Protein AF-A0A9D6DPM4-F1 (afdb_monomer)

Mean predicted aligned error: 7.87 Å

Structure (mmCIF, N/CA/C/O backbone):
data_AF-A0A9D6DPM4-F1
#
_entry.id   AF-A0A9D6DPM4-F1
#
loop_
_atom_site.group_PDB
_atom_site.id
_atom_site.type_symbol
_atom_site.label_atom_id
_atom_site.label_alt_id
_atom_site.label_comp_id
_atom_site.label_asym_id
_atom_site.label_entity_id
_atom_site.label_seq_id
_atom_site.pdbx_PDB_ins_code
_atom_site.Cartn_x
_atom_site.Cartn_y
_atom_site.Cartn_z
_atom_site.occupancy
_atom_site.B_iso_or_equiv
_atom_site.auth_seq_id
_atom_site.auth_comp_id
_atom_site.auth_asym_id
_atom_site.auth_atom_id
_atom_site.pdbx_PDB_model_num
ATOM 1 N N . MET A 1 1 ? -35.691 -13.313 26.565 1.00 41.31 1 MET A N 1
ATOM 2 C CA . MET A 1 1 ? -34.388 -13.627 25.946 1.00 41.31 1 MET A CA 1
ATOM 3 C C . MET A 1 1 ? -33.360 -12.752 26.623 1.00 41.31 1 MET A C 1
ATOM 5 O O . MET A 1 1 ? -33.486 -11.539 26.559 1.00 41.31 1 MET A O 1
ATOM 9 N N . THR A 1 2 ? -32.447 -13.358 27.368 1.00 32.59 2 THR A N 1
ATOM 10 C CA . THR A 1 2 ? -31.425 -12.645 28.137 1.00 32.59 2 THR A CA 1
ATOM 11 C C . THR A 1 2 ? -30.215 -12.473 27.227 1.00 32.59 2 THR A C 1
ATOM 13 O O . THR A 1 2 ? -29.627 -13.471 26.819 1.00 32.59 2 THR A O 1
ATOM 16 N N . VAL A 1 3 ? -29.887 -11.234 26.860 1.00 32.91 3 VAL A N 1
ATOM 17 C CA . VAL A 1 3 ? -28.650 -10.918 26.136 1.00 32.91 3 VAL A CA 1
ATOM 18 C C . VAL A 1 3 ? -27.505 -11.151 27.112 1.00 32.91 3 VAL A C 1
ATOM 20 O O . VAL A 1 3 ? -27.356 -10.434 28.101 1.00 32.91 3 VAL A O 1
ATOM 23 N N . VAL A 1 4 ? -26.757 -12.227 26.893 1.00 32.28 4 VAL A N 1
ATOM 24 C CA . VAL A 1 4 ? -25.538 -12.511 27.643 1.00 32.28 4 VAL A CA 1
ATOM 25 C C . VAL A 1 4 ? -24.470 -11.566 27.097 1.00 32.28 4 VAL A C 1
ATOM 27 O O . VAL A 1 4 ? -23.888 -11.837 26.052 1.00 32.28 4 VAL A O 1
ATOM 30 N N . ASN A 1 5 ? -24.225 -10.454 27.793 1.00 36.19 5 ASN A N 1
ATOM 31 C CA . ASN A 1 5 ? -23.010 -9.661 27.612 1.00 36.19 5 ASN A CA 1
ATOM 32 C C . ASN A 1 5 ? -21.829 -10.510 28.097 1.00 36.19 5 ASN A C 1
ATOM 34 O O . ASN A 1 5 ? -21.456 -10.466 29.268 1.00 36.19 5 ASN A O 1
ATOM 38 N N . GLN A 1 6 ? -21.285 -11.350 27.216 1.00 42.12 6 GLN A N 1
ATOM 39 C CA . GLN A 1 6 ? -19.965 -11.926 27.424 1.00 42.12 6 GLN A CA 1
ATOM 40 C C . GLN A 1 6 ? -18.955 -10.803 27.204 1.00 42.12 6 GLN A C 1
ATOM 42 O O . GLN A 1 6 ? -18.691 -10.414 26.070 1.00 42.12 6 GLN A O 1
ATOM 47 N N . GLU A 1 7 ? -18.406 -10.274 28.299 1.00 40.09 7 GLU A N 1
ATOM 48 C CA . GLU A 1 7 ? -17.135 -9.556 28.263 1.00 40.09 7 GLU A CA 1
ATOM 49 C C . GLU A 1 7 ? -16.109 -10.485 27.601 1.00 40.09 7 GLU A C 1
ATOM 51 O O . GLU A 1 7 ? -15.629 -11.448 28.203 1.00 40.09 7 GLU A O 1
ATOM 56 N N . LEU A 1 8 ? -15.832 -10.242 26.318 1.00 47.62 8 LEU A N 1
ATOM 57 C CA . LEU A 1 8 ? -14.745 -10.882 25.592 1.00 47.62 8 LEU A CA 1
ATOM 58 C C . LEU A 1 8 ? -13.450 -10.492 26.304 1.00 47.62 8 LEU A C 1
ATOM 60 O O . LEU A 1 8 ? -12.942 -9.383 26.148 1.00 47.62 8 LEU A O 1
ATOM 64 N N . ALA A 1 9 ? -12.946 -11.404 27.134 1.00 46.03 9 ALA A N 1
ATOM 65 C CA . ALA A 1 9 ? -11.654 -11.267 27.779 1.00 46.03 9 ALA A CA 1
ATOM 66 C C . ALA A 1 9 ? -10.600 -10.966 26.702 1.00 46.03 9 ALA A C 1
ATOM 68 O O . ALA A 1 9 ? -10.355 -11.790 25.816 1.00 46.03 9 ALA A O 1
ATOM 69 N N . LEU A 1 10 ? -10.005 -9.770 26.778 1.00 51.09 10 LEU A N 1
ATOM 70 C CA . LEU A 1 10 ? -8.942 -9.303 25.890 1.00 51.09 10 LEU A CA 1
ATOM 71 C C . LEU A 1 10 ? -7.798 -10.323 25.897 1.00 51.09 10 LEU A C 1
ATOM 73 O O . LEU A 1 10 ? -6.980 -10.375 26.816 1.00 51.09 10 LEU A O 1
ATOM 77 N N . THR A 1 11 ? -7.749 -11.167 24.872 1.00 49.09 11 THR A N 1
ATOM 78 C CA . THR A 1 11 ? -6.679 -12.143 24.690 1.00 49.09 11 THR A CA 1
ATOM 79 C C . THR A 1 11 ? -5.501 -11.411 24.065 1.00 49.09 11 THR A C 1
ATOM 81 O O . THR A 1 11 ? -5.487 -11.110 22.874 1.00 49.09 11 THR A O 1
ATOM 84 N N . LYS A 1 12 ? -4.528 -11.050 24.904 1.00 48.50 12 LYS A N 1
ATOM 85 C CA . LYS A 1 12 ? -3.343 -10.299 24.493 1.00 48.50 12 LYS A CA 1
ATOM 86 C C . LYS A 1 12 ? -2.290 -11.253 23.924 1.00 48.50 12 LYS A C 1
ATOM 88 O O . LYS A 1 12 ? -1.685 -12.028 24.663 1.00 48.50 12 LYS A O 1
ATOM 93 N N . HIS A 1 13 ? -2.045 -11.179 22.618 1.00 53.09 13 HIS A N 1
ATOM 94 C CA . HIS A 1 13 ? -0.923 -11.856 21.962 1.00 53.09 13 HIS A CA 1
ATOM 95 C C . HIS A 1 13 ? 0.118 -10.806 21.559 1.00 53.09 13 HIS A C 1
ATOM 97 O O . HIS A 1 13 ? 0.025 -10.182 20.505 1.00 53.09 13 HIS A O 1
ATOM 103 N N . GLY A 1 14 ? 1.099 -10.564 22.432 1.00 72.69 14 GLY A N 1
ATOM 104 C CA . GLY A 1 14 ? 2.060 -9.470 22.253 1.00 72.69 14 GLY A CA 1
ATOM 105 C C . GLY A 1 14 ? 1.416 -8.100 22.491 1.00 72.69 14 GLY A C 1
ATOM 106 O O . GLY A 1 14 ? 0.757 -7.900 23.508 1.00 72.69 14 GLY A O 1
ATOM 107 N N . ASN A 1 15 ? 1.605 -7.157 21.565 1.00 82.25 15 ASN A N 1
ATOM 108 C CA . ASN A 1 15 ? 1.010 -5.813 21.636 1.00 82.25 15 ASN A CA 1
ATOM 109 C C . ASN A 1 15 ? -0.321 -5.692 20.872 1.00 82.25 15 ASN A C 1
ATOM 111 O O . ASN A 1 15 ? -0.847 -4.593 20.699 1.00 82.25 15 ASN A O 1
ATOM 115 N N . THR A 1 16 ? -0.854 -6.820 20.404 1.00 89.88 16 THR A N 1
ATOM 116 C CA . THR A 1 16 ? -2.122 -6.881 19.687 1.00 89.88 16 THR A CA 1
ATOM 117 C C . THR A 1 16 ? -3.267 -7.184 20.647 1.00 89.88 16 THR A C 1
ATOM 119 O O . THR A 1 16 ? -3.187 -8.120 21.448 1.00 89.88 16 THR A O 1
ATOM 122 N N . ILE A 1 17 ? -4.336 -6.399 20.534 1.00 93.56 17 ILE A N 1
ATOM 123 C CA . ILE A 1 17 ? -5.613 -6.600 21.221 1.00 93.56 17 ILE A CA 1
ATOM 124 C C . ILE A 1 17 ? -6.721 -6.853 20.204 1.00 93.56 17 ILE A C 1
ATOM 126 O O . ILE A 1 17 ? -6.609 -6.463 19.045 1.00 93.56 17 ILE A O 1
ATOM 130 N N . PHE A 1 18 ? -7.811 -7.468 20.640 1.00 93.75 18 PHE A N 1
ATOM 131 C CA . PHE A 1 18 ? -9.032 -7.572 19.849 1.00 93.75 18 PHE A CA 1
ATOM 132 C C . PHE A 1 18 ? -10.006 -6.487 20.304 1.00 93.75 18 PHE A C 1
ATOM 134 O O . PHE A 1 18 ? -10.317 -6.408 21.489 1.00 93.75 18 PHE A O 1
ATOM 141 N N . ILE A 1 19 ? -10.452 -5.642 19.377 1.00 94.50 19 ILE A N 1
ATOM 142 C CA . ILE A 1 19 ? -11.424 -4.573 19.641 1.00 94.50 19 ILE A CA 1
ATOM 143 C C . ILE A 1 19 ? -12.741 -4.859 18.927 1.00 94.50 19 ILE A C 1
ATOM 145 O O . ILE A 1 19 ? -12.753 -5.555 17.908 1.00 94.50 19 ILE A O 1
ATOM 149 N N . ASP A 1 20 ? -13.834 -4.313 19.457 1.00 94.31 20 ASP A N 1
ATOM 150 C CA . ASP A 1 20 ? -15.135 -4.359 18.791 1.00 94.31 20 ASP A CA 1
ATOM 151 C C . ASP A 1 20 ? -15.071 -3.684 17.409 1.00 94.31 20 ASP A C 1
ATOM 153 O O . ASP A 1 20 ? -14.259 -2.781 17.170 1.00 94.31 20 ASP A O 1
ATOM 157 N N . TYR A 1 21 ? -15.908 -4.140 16.474 1.00 93.75 21 TYR A N 1
ATOM 158 C CA . TYR A 1 21 ? -15.877 -3.626 15.108 1.00 93.75 21 TYR A CA 1
ATOM 159 C C . TYR A 1 21 ? -16.278 -2.146 15.039 1.00 93.75 21 TYR A C 1
ATOM 161 O O . TYR A 1 21 ? -15.708 -1.422 14.225 1.00 93.75 21 TYR A O 1
ATOM 169 N N . ALA A 1 22 ? -17.188 -1.661 15.895 1.00 94.69 22 ALA A N 1
ATOM 170 C CA . ALA A 1 22 ? -17.585 -0.254 15.903 1.00 94.69 22 ALA A CA 1
ATOM 171 C C . ALA A 1 22 ? -16.418 0.643 16.347 1.00 94.69 22 ALA A C 1
ATOM 173 O O . ALA A 1 22 ? -16.107 1.638 15.684 1.00 94.69 22 ALA A O 1
ATOM 174 N N . ASP A 1 23 ? -15.705 0.233 17.400 1.00 95.38 23 ASP A N 1
ATOM 175 C CA . ASP A 1 23 ? -14.473 0.892 17.848 1.00 95.38 23 ASP A CA 1
ATOM 176 C C . ASP A 1 23 ? -13.393 0.854 16.757 1.00 95.38 23 ASP A C 1
ATOM 178 O O . ASP A 1 23 ? -12.680 1.838 16.533 1.00 95.38 23 ASP A O 1
ATOM 182 N N . CYS A 1 24 ? -13.270 -0.274 16.049 1.00 95.88 24 CYS A N 1
ATOM 183 C CA . CYS A 1 24 ? -12.337 -0.417 14.936 1.00 95.88 24 CYS A CA 1
ATOM 184 C C . CYS A 1 24 ? -12.652 0.561 13.799 1.00 95.88 24 CYS A C 1
ATOM 186 O O . CYS A 1 24 ? -11.755 1.282 13.357 1.00 95.88 24 CYS A O 1
ATOM 188 N N . LEU A 1 25 ? -13.915 0.643 13.368 1.00 96.94 25 LEU A N 1
ATOM 189 C CA . LEU A 1 25 ? -14.358 1.569 12.324 1.00 96.94 25 LEU A CA 1
ATOM 190 C C . LEU A 1 25 ? -14.085 3.024 12.720 1.00 96.94 25 LEU A C 1
ATOM 192 O O . LEU A 1 25 ? -13.544 3.785 11.916 1.00 96.94 25 LEU A O 1
ATOM 196 N N . GLN A 1 26 ? -14.360 3.403 13.972 1.00 96.81 26 GLN A N 1
ATOM 197 C CA . GLN A 1 26 ? -14.068 4.752 14.460 1.00 96.81 26 GLN A CA 1
ATOM 198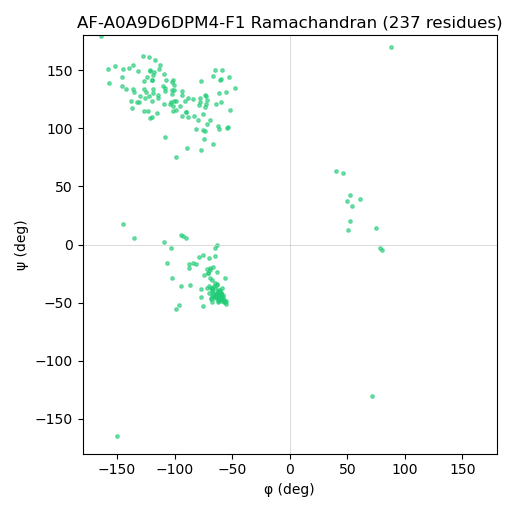 C C . GLN A 1 26 ? -12.564 5.062 14.414 1.00 96.81 26 GLN A C 1
ATOM 200 O O . GLN A 1 26 ? -12.161 6.111 13.901 1.00 96.81 26 GLN A O 1
ATOM 205 N N . LYS A 1 27 ? -11.719 4.153 14.916 1.00 96.12 27 LYS A N 1
ATOM 206 C CA . LYS A 1 27 ? -10.257 4.326 14.897 1.00 96.12 27 LYS A CA 1
ATOM 207 C C . LYS A 1 27 ? -9.709 4.395 13.471 1.00 96.12 27 LYS A C 1
ATOM 209 O O . LYS A 1 27 ? -8.887 5.266 13.183 1.00 96.12 27 LYS A O 1
ATOM 214 N N . LEU A 1 28 ? -10.189 3.530 12.576 1.00 96.94 28 LEU A N 1
ATOM 215 C CA . LEU A 1 28 ? -9.848 3.555 11.153 1.00 96.94 28 LEU A CA 1
ATOM 216 C C . LEU A 1 28 ? -10.221 4.895 10.522 1.00 96.94 28 LEU A C 1
ATOM 218 O O . LEU A 1 28 ? -9.380 5.515 9.876 1.00 96.94 28 LEU A O 1
ATOM 222 N N . GLN A 1 29 ? -11.441 5.385 10.750 1.00 97.38 29 GLN A N 1
ATOM 223 C CA . GLN A 1 29 ? -11.902 6.645 10.174 1.00 97.38 29 GLN A CA 1
ATOM 224 C C . GLN A 1 29 ? -11.058 7.838 10.642 1.00 97.38 29 GLN A C 1
ATOM 226 O O . GLN A 1 29 ? -10.695 8.694 9.832 1.00 97.38 29 GLN A O 1
ATOM 231 N N . LEU A 1 30 ? -10.708 7.897 11.931 1.00 96.00 30 LEU A N 1
ATOM 232 C CA . LEU A 1 30 ? -9.828 8.940 12.469 1.00 96.00 30 LEU A CA 1
ATOM 233 C C . LEU A 1 30 ? -8.437 8.895 11.823 1.00 96.00 30 LEU A C 1
ATOM 235 O O . LEU A 1 30 ? -7.901 9.933 11.425 1.00 96.00 30 LEU A O 1
ATOM 239 N N . LEU A 1 31 ? -7.875 7.697 11.670 1.00 95.94 31 LEU A N 1
ATOM 240 C CA . LEU A 1 31 ? -6.574 7.494 11.045 1.00 95.94 31 LEU A CA 1
ATOM 241 C C . LEU A 1 31 ? -6.586 7.873 9.556 1.00 95.94 31 LEU A C 1
ATOM 243 O O . LEU A 1 31 ? -5.709 8.614 9.109 1.00 95.94 31 LEU A O 1
ATOM 247 N N . ILE A 1 32 ? -7.603 7.438 8.806 1.00 96.56 32 ILE A N 1
ATOM 248 C CA . ILE A 1 32 ? -7.818 7.805 7.398 1.00 96.56 32 ILE A CA 1
ATOM 249 C C . ILE A 1 32 ? -7.896 9.328 7.269 1.00 96.56 32 ILE A C 1
ATOM 251 O O . ILE A 1 32 ? -7.166 9.914 6.469 1.00 96.56 32 ILE A O 1
ATOM 255 N N . ASN A 1 33 ? -8.704 9.989 8.102 1.00 95.19 33 ASN A N 1
ATOM 256 C CA . ASN A 1 33 ? -8.841 11.445 8.087 1.00 95.19 33 ASN A CA 1
ATOM 257 C C . ASN A 1 33 ? -7.505 12.151 8.362 1.00 95.19 33 ASN A C 1
ATOM 259 O O . ASN A 1 33 ? -7.165 13.111 7.670 1.00 95.19 33 ASN A O 1
ATOM 263 N N . SER A 1 34 ? -6.720 11.654 9.322 1.00 93.81 34 SER A N 1
ATOM 264 C CA . SER A 1 34 ? -5.393 12.189 9.650 1.00 93.81 34 SER A CA 1
ATOM 265 C C . SER A 1 34 ? -4.411 12.058 8.477 1.00 93.81 34 SER A C 1
ATOM 267 O O . SER A 1 34 ? -3.732 13.024 8.108 1.00 93.81 34 SER A O 1
ATOM 269 N N . ILE A 1 35 ? -4.387 10.897 7.812 1.00 94.19 35 ILE A N 1
ATOM 270 C CA . ILE A 1 35 ? -3.567 10.662 6.615 1.00 94.19 35 ILE A CA 1
ATOM 271 C C . ILE A 1 35 ? -3.997 11.593 5.474 1.00 94.19 35 ILE A C 1
ATOM 273 O O . ILE A 1 35 ? -3.162 12.282 4.881 1.00 94.19 35 ILE A O 1
ATOM 277 N N . ARG A 1 36 ? -5.300 11.658 5.180 1.00 93.38 36 ARG A N 1
ATOM 278 C CA . ARG A 1 36 ? -5.864 12.489 4.105 1.00 93.38 36 ARG A CA 1
ATOM 279 C C . ARG A 1 36 ? -5.599 13.978 4.340 1.00 93.38 36 ARG A C 1
ATOM 281 O O . ARG A 1 36 ? -5.202 14.677 3.407 1.00 93.38 36 ARG A O 1
ATOM 288 N N . ALA A 1 37 ? -5.715 14.451 5.581 1.00 90.88 37 ALA A N 1
ATOM 289 C CA . ALA A 1 37 ? -5.366 15.819 5.953 1.00 90.88 37 ALA A CA 1
ATOM 290 C C . ALA A 1 37 ? -3.881 16.123 5.690 1.00 90.88 37 ALA A C 1
ATOM 292 O O . ALA A 1 37 ? -3.559 17.163 5.110 1.00 90.88 37 ALA A O 1
ATOM 293 N N . LYS A 1 38 ? -2.965 15.205 6.033 1.00 89.56 38 LYS A N 1
ATOM 294 C CA . LYS A 1 38 ? -1.537 15.372 5.711 1.00 89.56 38 LYS A CA 1
ATOM 295 C C . LYS A 1 38 ? -1.262 15.410 4.214 1.00 89.56 38 LYS A C 1
ATOM 297 O O . LYS A 1 38 ? -0.464 16.241 3.783 1.00 89.56 38 LYS A O 1
ATOM 302 N N . ILE A 1 39 ? -1.913 14.551 3.428 1.00 89.25 39 ILE A N 1
ATOM 303 C CA . ILE A 1 39 ? -1.796 14.573 1.963 1.00 89.25 39 ILE A CA 1
ATOM 304 C C . ILE A 1 39 ? -2.233 15.945 1.428 1.00 89.25 39 ILE A C 1
ATOM 306 O O . ILE A 1 39 ? -1.503 16.562 0.653 1.00 89.25 39 ILE A O 1
ATOM 310 N N . ALA A 1 40 ? -3.375 16.464 1.891 1.00 87.25 40 ALA A N 1
ATOM 311 C CA . ALA A 1 40 ? -3.902 17.760 1.464 1.00 87.25 40 ALA A CA 1
ATOM 312 C C . ALA A 1 40 ? -2.970 18.934 1.825 1.00 87.25 40 ALA A C 1
ATOM 314 O O . ALA A 1 40 ? -2.669 19.769 0.970 1.00 87.25 40 ALA A O 1
ATOM 315 N N . ILE A 1 41 ? -2.462 18.976 3.064 1.00 83.94 41 ILE A N 1
ATOM 316 C CA . ILE A 1 41 ? -1.494 19.996 3.515 1.00 83.94 41 ILE A CA 1
ATOM 317 C C . ILE A 1 41 ? -0.192 19.906 2.719 1.00 83.94 41 ILE A C 1
ATOM 319 O O . ILE A 1 41 ? 0.430 20.916 2.396 1.00 83.94 41 ILE A O 1
ATOM 323 N N . GLY A 1 42 ? 0.253 18.692 2.427 1.00 75.38 42 GLY A N 1
ATOM 324 C CA . GLY A 1 42 ? 1.472 18.485 1.675 1.00 75.38 42 GLY A CA 1
ATOM 325 C C . GLY A 1 42 ? 1.358 18.966 0.222 1.00 75.38 42 GLY A C 1
ATOM 326 O O . GLY A 1 42 ? 2.273 19.626 -0.276 1.00 75.38 42 GLY A O 1
ATOM 327 N N . ASN A 1 43 ? 0.215 18.712 -0.421 1.00 68.19 43 ASN A N 1
ATOM 328 C CA . ASN A 1 43 ? -0.054 19.154 -1.790 1.00 68.19 43 ASN A CA 1
ATOM 329 C C . ASN A 1 43 ? -0.142 20.684 -1.906 1.00 68.19 43 ASN A C 1
ATOM 331 O O . ASN A 1 43 ? 0.327 21.248 -2.891 1.00 68.19 43 ASN A O 1
ATOM 335 N N . SER A 1 44 ? -0.685 21.375 -0.897 1.00 64.88 44 SER A N 1
ATOM 336 C CA . SER A 1 44 ? -0.797 22.842 -0.917 1.00 64.88 44 SER A CA 1
ATOM 337 C C . SER A 1 44 ? 0.545 23.563 -0.764 1.00 64.88 44 SER A C 1
ATOM 339 O O . SER A 1 44 ? 0.693 24.693 -1.224 1.00 64.88 44 SER A O 1
ATOM 341 N N . LYS A 1 45 ? 1.546 22.914 -0.159 1.00 62.84 45 LYS A N 1
ATOM 342 C CA . LYS A 1 45 ? 2.874 23.497 0.079 1.00 62.84 45 LYS A CA 1
ATOM 343 C C . LYS A 1 45 ? 3.901 23.212 -1.027 1.00 62.84 45 LYS A C 1
ATOM 345 O O . LYS A 1 45 ? 5.071 23.517 -0.817 1.00 62.84 45 LYS A O 1
ATOM 350 N N . LEU A 1 46 ? 3.510 22.617 -2.167 1.00 52.62 46 LEU A N 1
ATOM 351 C CA . LEU A 1 46 ? 4.421 22.170 -3.248 1.00 52.62 46 LEU A CA 1
ATOM 352 C C . LEU A 1 46 ? 5.580 21.266 -2.752 1.00 52.62 46 LEU A C 1
ATOM 354 O O . LEU A 1 46 ? 6.605 21.133 -3.415 1.00 52.62 46 LEU A O 1
ATOM 358 N N . LEU A 1 47 ? 5.435 20.647 -1.573 1.00 47.78 47 LEU A N 1
ATOM 359 C CA . LEU A 1 47 ? 6.525 19.980 -0.847 1.00 47.78 47 LEU A CA 1
ATOM 360 C C . LEU A 1 47 ? 6.424 18.446 -0.834 1.00 47.78 47 LEU A C 1
ATOM 362 O O . LEU A 1 47 ? 7.266 17.779 -0.232 1.00 47.78 47 LEU A O 1
ATOM 366 N N . THR A 1 48 ? 5.434 17.833 -1.477 1.00 51.00 48 THR A N 1
ATOM 367 C CA . THR A 1 48 ? 5.177 16.398 -1.299 1.00 51.00 48 THR A CA 1
ATOM 368 C C . THR A 1 48 ? 5.942 15.496 -2.252 1.00 51.00 48 THR A C 1
ATOM 370 O O . THR A 1 48 ? 5.386 14.917 -3.175 1.00 51.00 48 THR A O 1
ATOM 373 N N . LYS A 1 49 ? 7.194 15.194 -1.897 1.00 60.25 49 LYS A N 1
ATOM 374 C CA . LYS A 1 49 ? 7.871 13.970 -2.379 1.00 60.25 49 LYS A CA 1
ATOM 375 C C . LYS A 1 49 ? 7.216 12.662 -1.879 1.00 60.25 49 LYS A C 1
ATOM 377 O O . LYS A 1 49 ? 7.653 11.580 -2.255 1.00 60.25 49 LYS A O 1
ATOM 382 N N . ASN A 1 50 ? 6.178 12.765 -1.042 1.00 69.31 50 ASN A N 1
ATOM 383 C CA . ASN A 1 50 ? 5.712 11.705 -0.150 1.00 69.31 50 ASN A CA 1
ATOM 384 C C . ASN A 1 50 ? 4.179 11.495 -0.117 1.00 69.31 50 ASN A C 1
ATOM 386 O O . ASN A 1 50 ? 3.701 10.718 0.702 1.00 69.31 50 ASN A O 1
ATOM 390 N N . SER A 1 51 ? 3.377 12.176 -0.945 1.00 82.44 51 SER A N 1
ATOM 391 C CA . SER A 1 51 ? 1.909 12.011 -0.897 1.00 82.44 51 SER A CA 1
ATOM 392 C C . SER A 1 51 ? 1.446 10.623 -1.343 1.00 82.44 51 SER A C 1
ATOM 394 O O . SER A 1 51 ? 0.454 10.114 -0.829 1.00 82.44 51 SER A O 1
ATOM 396 N N . ASP A 1 52 ? 2.188 9.989 -2.246 1.00 88.00 52 ASP A N 1
ATOM 397 C CA . ASP A 1 52 ? 1.799 8.730 -2.870 1.00 88.00 52 ASP A CA 1
ATOM 398 C C . ASP A 1 52 ? 1.879 7.534 -1.912 1.00 88.00 52 ASP A C 1
ATOM 400 O O . ASP A 1 52 ? 0.983 6.691 -1.914 1.00 88.00 52 ASP A O 1
ATOM 404 N N . PHE A 1 53 ? 2.884 7.493 -1.027 1.00 90.50 53 PHE A N 1
ATOM 405 C CA . PHE A 1 53 ? 2.970 6.435 -0.016 1.00 90.50 53 PHE A CA 1
ATOM 406 C C . PHE A 1 53 ? 1.798 6.539 0.968 1.00 90.50 53 PHE A C 1
ATOM 408 O O . PHE A 1 53 ? 1.151 5.540 1.276 1.00 90.50 53 PHE A O 1
ATOM 415 N N . LEU A 1 54 ? 1.486 7.759 1.422 1.00 93.31 54 LEU A N 1
ATOM 416 C CA . LEU A 1 54 ? 0.345 8.006 2.298 1.00 93.31 54 LEU A CA 1
ATOM 417 C C . LEU A 1 54 ? -0.967 7.668 1.597 1.00 93.31 54 LEU A C 1
ATOM 419 O O . LEU A 1 54 ? -1.873 7.152 2.244 1.00 93.31 54 LEU A O 1
ATOM 423 N N . ASN A 1 55 ? -1.064 7.907 0.286 1.00 94.75 55 ASN A N 1
ATOM 424 C CA . ASN A 1 55 ? -2.238 7.524 -0.486 1.00 94.75 55 ASN A CA 1
ATOM 425 C C . ASN A 1 55 ? -2.439 6.004 -0.489 1.00 94.75 55 ASN A C 1
ATOM 427 O O . ASN A 1 55 ? -3.550 5.541 -0.255 1.00 94.75 55 ASN A O 1
ATOM 431 N N . VAL A 1 56 ? -1.370 5.225 -0.683 1.00 96.44 56 VAL A N 1
ATOM 432 C CA . VAL A 1 56 ? -1.434 3.754 -0.626 1.00 96.44 56 VAL A CA 1
ATOM 433 C C . VAL A 1 56 ? -1.869 3.263 0.756 1.00 96.44 56 VAL A C 1
ATOM 435 O O . VAL A 1 56 ? -2.731 2.390 0.847 1.00 96.44 56 VAL A O 1
ATOM 438 N N . VAL A 1 57 ? -1.326 3.842 1.832 1.00 96.38 57 VAL A N 1
ATOM 439 C CA . VAL A 1 57 ? -1.747 3.498 3.202 1.00 96.38 57 VAL A CA 1
ATOM 440 C C . VAL A 1 57 ? -3.217 3.865 3.430 1.00 96.38 57 VAL A C 1
ATOM 442 O O . VAL A 1 57 ? -3.965 3.055 3.969 1.00 96.38 57 VAL A O 1
ATOM 445 N N . ALA A 1 58 ? -3.662 5.043 2.982 1.00 96.56 58 ALA A N 1
ATOM 446 C CA . ALA A 1 58 ? -5.061 5.454 3.097 1.00 96.56 58 ALA A CA 1
ATOM 447 C C . ALA A 1 58 ? -6.003 4.494 2.359 1.00 96.56 58 ALA A C 1
ATOM 449 O O . ALA A 1 58 ? -6.994 4.065 2.937 1.00 96.56 58 ALA A O 1
ATOM 450 N N . ILE A 1 59 ? -5.663 4.101 1.128 1.00 97.62 59 ILE A N 1
ATOM 451 C CA . ILE A 1 59 ? -6.434 3.135 0.331 1.00 97.62 59 ILE A CA 1
ATOM 452 C C . ILE A 1 59 ? -6.567 1.797 1.057 1.00 97.62 59 ILE A C 1
ATOM 454 O O . ILE A 1 59 ? -7.650 1.217 1.078 1.00 97.62 59 ILE A O 1
ATOM 458 N N . ALA A 1 60 ? -5.480 1.307 1.656 1.00 98.12 60 ALA A N 1
ATOM 459 C CA . ALA A 1 60 ? -5.510 0.062 2.410 1.00 98.12 60 ALA A CA 1
ATOM 460 C C . ALA A 1 60 ? -6.483 0.153 3.601 1.00 98.12 60 ALA A C 1
ATOM 462 O O . ALA A 1 60 ? -7.344 -0.706 3.786 1.00 98.12 60 ALA A O 1
ATOM 463 N N . LEU A 1 61 ? -6.404 1.235 4.375 1.00 97.88 61 LEU A N 1
ATOM 464 C CA . LEU A 1 61 ? -7.284 1.444 5.525 1.00 97.88 61 LEU A CA 1
ATOM 465 C C . LEU A 1 61 ? -8.748 1.662 5.113 1.00 97.88 61 LEU A C 1
ATOM 467 O O . LEU A 1 61 ? -9.646 1.155 5.776 1.00 97.88 61 LEU A O 1
ATOM 471 N N . GLU A 1 62 ? -9.002 2.369 4.010 1.00 98.38 62 GLU A N 1
ATOM 472 C CA . GLU A 1 62 ? -10.345 2.568 3.445 1.00 98.38 62 GLU A CA 1
ATOM 473 C C . GLU A 1 62 ? -10.962 1.245 2.969 1.00 98.38 62 GLU A C 1
ATOM 475 O O . GLU A 1 62 ? -12.134 0.976 3.238 1.00 98.38 62 GLU A O 1
ATOM 480 N N . ALA A 1 63 ? -10.175 0.392 2.306 1.00 98.38 63 ALA A N 1
ATOM 481 C CA . ALA A 1 63 ? -10.611 -0.937 1.889 1.00 98.38 63 ALA A CA 1
ATOM 482 C C . ALA A 1 63 ? -10.967 -1.815 3.096 1.00 98.38 63 ALA A C 1
ATOM 484 O O . ALA A 1 63 ? -12.030 -2.439 3.109 1.00 98.38 63 ALA A O 1
ATOM 485 N N . GLN A 1 64 ? -10.123 -1.815 4.134 1.00 98.06 64 GLN A N 1
ATOM 486 C CA . GLN A 1 64 ? -10.408 -2.534 5.373 1.00 98.06 64 GLN A CA 1
ATOM 487 C C . GLN A 1 64 ? -11.662 -1.990 6.067 1.00 98.06 64 GLN A C 1
ATOM 489 O O . GLN A 1 64 ? -12.546 -2.766 6.420 1.00 98.06 64 GLN A O 1
ATOM 494 N N . HIS A 1 65 ? -11.787 -0.668 6.208 1.00 98.12 65 HIS A N 1
ATOM 495 C CA . HIS A 1 65 ? -12.966 -0.031 6.796 1.00 98.12 65 HIS A CA 1
ATOM 496 C C . HIS A 1 65 ? -14.249 -0.461 6.071 1.00 98.12 65 HIS A C 1
ATOM 498 O O . HIS A 1 65 ? -15.224 -0.880 6.697 1.00 98.12 65 HIS A O 1
ATOM 504 N N . LYS A 1 66 ? -14.244 -0.408 4.734 1.00 97.88 66 LYS A N 1
ATOM 505 C CA . LYS A 1 66 ? -15.391 -0.811 3.915 1.00 97.88 66 LYS A CA 1
ATOM 506 C C . LYS A 1 66 ? -15.703 -2.303 4.039 1.00 97.88 66 LYS A C 1
ATOM 508 O O . LYS A 1 66 ? -16.877 -2.664 4.065 1.00 97.88 66 LYS A O 1
ATOM 513 N N . LEU A 1 67 ? -14.690 -3.164 4.137 1.00 97.56 67 LEU A N 1
ATOM 514 C CA . LEU A 1 67 ? -14.905 -4.592 4.351 1.00 97.56 67 LEU A CA 1
ATOM 515 C C . LEU A 1 67 ? -15.496 -4.881 5.735 1.00 97.56 67 LEU A C 1
ATOM 517 O O . LEU A 1 67 ? -16.496 -5.587 5.817 1.00 97.56 67 LEU A O 1
ATOM 521 N N . ILE A 1 68 ? -14.913 -4.333 6.804 1.00 96.56 68 ILE A N 1
ATOM 522 C CA . ILE A 1 68 ? -15.395 -4.539 8.177 1.00 96.56 68 ILE A CA 1
ATOM 523 C C . ILE A 1 68 ? -16.845 -4.069 8.289 1.00 96.56 68 ILE A C 1
ATOM 525 O O . ILE A 1 68 ? -17.686 -4.811 8.787 1.00 96.56 68 ILE A O 1
ATOM 529 N N . SER A 1 69 ? -17.165 -2.893 7.744 1.00 96.19 69 SER A N 1
ATOM 530 C CA . SER A 1 69 ? -18.538 -2.380 7.716 1.00 96.19 69 SER A CA 1
ATOM 531 C C . SER A 1 69 ? -19.504 -3.251 6.905 1.00 96.19 69 SER A C 1
ATOM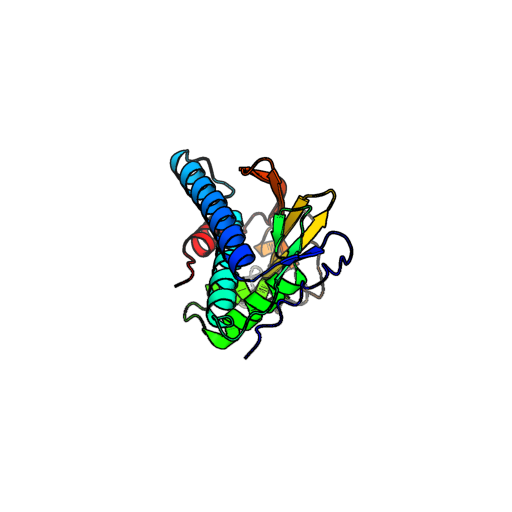 533 O O . SER A 1 69 ? -20.707 -3.153 7.112 1.00 96.19 69 SER A O 1
ATOM 535 N N . HIS A 1 70 ? -19.012 -4.045 5.952 1.00 95.75 70 HIS A N 1
ATOM 536 C CA . HIS A 1 70 ? -19.839 -4.933 5.135 1.00 95.75 70 HIS A CA 1
ATOM 537 C C . HIS A 1 70 ? -20.066 -6.301 5.787 1.00 95.75 70 HIS A C 1
ATOM 539 O O . HIS A 1 70 ? -21.126 -6.891 5.601 1.00 95.75 70 HIS A O 1
ATOM 545 N N . LEU A 1 71 ? -19.066 -6.819 6.503 1.00 95.00 71 LEU A N 1
ATOM 546 C CA . LEU A 1 71 ? -19.121 -8.140 7.134 1.00 95.00 71 LEU A CA 1
ATOM 547 C C . LEU A 1 71 ? -19.801 -8.139 8.509 1.00 95.00 71 LEU A C 1
ATOM 549 O O . LEU A 1 71 ? -20.131 -9.216 9.000 1.00 95.00 71 LEU A O 1
ATOM 553 N N . ASN A 1 72 ? -19.976 -6.968 9.123 1.00 94.44 72 ASN A N 1
ATOM 554 C CA . ASN A 1 72 ? -20.516 -6.825 10.472 1.00 94.44 72 ASN A CA 1
ATOM 555 C C . ASN A 1 72 ? -21.813 -6.016 10.472 1.00 94.44 72 ASN A C 1
ATOM 557 O O . ASN A 1 72 ? -21.971 -5.073 9.696 1.00 94.44 72 ASN A O 1
ATOM 561 N N . ASP A 1 73 ? -22.717 -6.377 11.377 1.00 90.56 73 ASP A N 1
ATOM 562 C CA . ASP A 1 73 ? -23.973 -5.683 11.644 1.00 90.56 73 ASP A CA 1
ATOM 563 C C . ASP A 1 73 ? -24.395 -5.866 13.119 1.00 90.56 73 ASP A C 1
ATOM 565 O O . ASP A 1 73 ? -23.592 -6.233 13.979 1.00 90.56 73 ASP A O 1
ATOM 569 N N . GLU A 1 74 ? -25.653 -5.562 13.451 1.00 84.25 74 GLU A N 1
ATOM 570 C CA . GLU A 1 74 ? -26.185 -5.729 14.813 1.00 84.25 74 GLU A CA 1
ATOM 571 C C . GLU A 1 74 ? -26.278 -7.201 15.260 1.00 84.25 74 GLU A C 1
ATOM 573 O O . GLU A 1 74 ? -26.368 -7.479 16.456 1.00 84.25 74 GLU A O 1
ATOM 578 N N . LEU A 1 75 ? -26.276 -8.149 14.319 1.00 86.50 75 LEU A N 1
ATOM 579 C CA . LEU A 1 75 ? -26.421 -9.585 14.565 1.00 86.50 75 LEU A CA 1
ATOM 580 C C . LEU A 1 75 ? -25.079 -10.326 14.489 1.00 86.50 75 LEU A C 1
ATOM 582 O O . LEU A 1 75 ? -24.911 -11.353 15.151 1.00 86.50 75 LEU A O 1
ATOM 586 N N . ILE A 1 76 ? -24.136 -9.824 13.692 1.00 86.31 76 ILE A N 1
ATOM 587 C CA . ILE A 1 76 ? -22.804 -10.389 13.478 1.00 86.31 76 ILE A CA 1
ATOM 588 C C . ILE A 1 76 ? -21.758 -9.342 13.870 1.00 86.31 76 ILE A C 1
ATOM 590 O O . ILE A 1 76 ? -21.551 -8.364 13.158 1.00 86.31 76 ILE A O 1
ATOM 594 N N . SER A 1 77 ? -21.062 -9.586 14.985 1.00 88.31 77 SER A N 1
ATOM 595 C CA . SER A 1 77 ? -19.923 -8.778 15.439 1.00 88.31 77 SER A CA 1
ATOM 596 C C . SER A 1 77 ? -18.665 -9.642 15.519 1.00 88.31 77 SER A C 1
ATOM 598 O O . SER A 1 77 ? -18.537 -10.532 16.364 1.00 88.31 77 SER A O 1
ATOM 600 N N . CYS A 1 78 ? -17.737 -9.395 14.600 1.00 88.50 78 CYS A N 1
ATOM 601 C CA . CYS A 1 78 ? -16.418 -9.997 14.554 1.00 88.50 78 CYS A CA 1
ATOM 602 C C . CYS A 1 78 ? -15.388 -8.996 15.099 1.00 88.50 78 CYS A C 1
ATOM 604 O O . CYS A 1 78 ? -15.151 -7.953 14.479 1.00 88.50 78 CYS A O 1
ATOM 606 N N . PRO A 1 79 ? -14.732 -9.301 16.231 1.00 90.44 79 PRO A N 1
ATOM 607 C CA . PRO A 1 79 ? -13.703 -8.428 16.763 1.00 90.44 79 PRO A CA 1
ATOM 608 C C . PRO A 1 79 ? -12.492 -8.383 15.826 1.00 90.44 79 PRO A C 1
ATOM 610 O O . PRO A 1 79 ? -12.114 -9.383 15.212 1.00 90.44 79 PRO A O 1
ATOM 613 N N . THR A 1 80 ? -11.856 -7.217 15.741 1.00 92.81 80 THR A N 1
ATOM 614 C CA . THR A 1 80 ? -10.727 -6.965 14.836 1.00 92.81 80 THR A CA 1
ATOM 615 C C . THR A 1 80 ? -9.434 -6.817 15.629 1.00 92.81 80 THR A C 1
ATOM 617 O O . THR A 1 80 ? -9.397 -6.150 16.664 1.00 92.81 80 THR A O 1
ATOM 620 N N . ALA A 1 81 ? -8.354 -7.439 15.155 1.00 94.81 81 ALA A N 1
ATOM 621 C CA . ALA A 1 81 ? -7.057 -7.367 15.816 1.00 94.81 81 ALA A CA 1
ATOM 622 C C . ALA A 1 81 ? -6.353 -6.026 15.533 1.00 94.81 81 ALA A C 1
ATOM 624 O O . ALA A 1 81 ? -6.125 -5.649 14.379 1.00 94.81 81 ALA A O 1
ATOM 625 N N . TRP A 1 82 ? -5.960 -5.332 16.597 1.00 95.19 82 TRP A N 1
ATOM 626 C CA . TRP A 1 82 ? -5.406 -3.981 16.597 1.00 95.19 82 TRP A CA 1
ATOM 627 C C . TRP A 1 82 ? -4.066 -3.935 17.334 1.00 95.19 82 TRP A C 1
ATOM 629 O O . TRP A 1 82 ? -3.949 -4.475 18.431 1.00 95.19 82 TRP A O 1
ATOM 639 N N . ASP A 1 83 ? -3.056 -3.287 16.756 1.00 93.56 83 ASP A N 1
ATOM 640 C CA . ASP A 1 83 ? -1.760 -3.055 17.398 1.00 93.56 83 ASP A CA 1
ATOM 641 C C . ASP A 1 83 ? -1.807 -1.741 18.193 1.00 93.56 83 ASP A C 1
ATOM 643 O O . ASP A 1 83 ? -1.853 -0.643 17.633 1.00 93.56 83 ASP A O 1
ATOM 647 N N . GLU A 1 84 ? -1.800 -1.849 19.523 1.00 91.56 84 GLU A N 1
ATOM 648 C CA . GLU A 1 84 ? -1.839 -0.681 20.412 1.00 91.56 84 GLU A CA 1
ATOM 649 C C . GLU A 1 84 ? -0.552 0.144 20.375 1.00 91.56 84 GLU A C 1
ATOM 651 O O . GLU A 1 84 ? -0.566 1.316 20.737 1.00 91.56 84 GLU A O 1
ATOM 656 N N . THR A 1 85 ? 0.568 -0.446 19.952 1.00 90.19 85 THR A N 1
ATOM 657 C CA . THR A 1 85 ? 1.861 0.251 19.965 1.00 90.19 85 THR A CA 1
ATOM 658 C C . THR A 1 85 ? 1.956 1.229 18.811 1.00 90.19 85 THR A C 1
ATOM 660 O O . THR A 1 85 ? 2.392 2.364 18.986 1.00 90.19 85 THR A O 1
ATOM 663 N N . THR A 1 86 ? 1.557 0.785 17.620 1.00 91.00 86 THR A N 1
ATOM 664 C CA . THR A 1 86 ? 1.589 1.618 16.414 1.00 91.00 86 THR A CA 1
ATOM 665 C C . THR A 1 86 ? 0.310 2.437 16.250 1.00 91.00 86 THR A C 1
ATOM 667 O O . THR A 1 86 ? 0.333 3.463 15.566 1.00 91.00 86 THR A O 1
ATOM 670 N N . CYS A 1 87 ? -0.779 2.020 16.911 1.00 93.62 87 CYS A N 1
ATOM 671 C CA . CYS A 1 87 ? -2.146 2.493 16.700 1.00 93.62 87 CYS A CA 1
ATOM 672 C C . CYS A 1 87 ? -2.652 2.232 15.272 1.00 93.62 87 CYS A C 1
ATOM 674 O O . CYS A 1 87 ? -3.344 3.068 14.690 1.00 93.62 87 CYS A O 1
ATOM 676 N N . PHE A 1 88 ? -2.308 1.070 14.716 1.00 95.25 88 PHE A N 1
ATOM 677 C CA . PHE A 1 88 ? -2.800 0.587 13.428 1.00 95.25 88 PHE A CA 1
ATOM 678 C C . PHE A 1 88 ? -3.502 -0.769 13.595 1.00 95.25 88 PHE A C 1
ATOM 680 O O . PHE A 1 88 ? -3.280 -1.473 14.584 1.00 95.25 88 PHE A O 1
ATOM 687 N N . PRO A 1 89 ? -4.326 -1.182 12.618 1.00 95.69 89 PRO A N 1
ATOM 688 C CA . PRO A 1 89 ? -4.746 -2.573 12.499 1.00 95.69 89 PRO A CA 1
ATOM 689 C C . PRO A 1 89 ? -3.530 -3.502 12.481 1.00 95.69 89 PRO A C 1
ATOM 691 O O . PRO A 1 89 ? -2.494 -3.167 11.899 1.00 95.69 89 PRO A O 1
ATOM 694 N N . SER A 1 90 ? -3.646 -4.686 13.085 1.00 94.75 90 SER A N 1
ATOM 695 C CA . SER A 1 90 ? -2.555 -5.661 13.004 1.00 94.75 90 SER A CA 1
ATOM 696 C C . SER A 1 90 ? -2.290 -6.041 11.540 1.00 94.75 90 SER A C 1
ATOM 698 O O . SER A 1 90 ? -3.226 -6.178 10.748 1.00 94.75 90 SER A O 1
ATOM 700 N N . HIS A 1 91 ? -1.020 -6.219 11.158 1.00 92.81 91 HIS A N 1
ATOM 701 C CA . HIS A 1 91 ? -0.680 -6.457 9.746 1.00 92.81 91 HIS A CA 1
ATOM 702 C C . HIS A 1 91 ? -1.341 -7.705 9.161 1.00 92.81 91 HIS A C 1
ATOM 704 O O . HIS A 1 91 ? -1.834 -7.608 8.040 1.00 92.81 91 HIS A O 1
ATOM 710 N N . PRO A 1 92 ? -1.392 -8.856 9.865 1.00 93.88 92 PRO A N 1
ATOM 711 C CA . PRO A 1 92 ? -2.047 -10.038 9.319 1.00 93.88 92 PRO A CA 1
ATOM 712 C C . PRO A 1 92 ? -3.528 -9.793 9.017 1.00 93.88 92 PRO A C 1
ATOM 714 O O . PRO A 1 92 ? -4.002 -10.193 7.958 1.00 93.88 92 PRO A O 1
ATOM 717 N N . THR A 1 93 ? -4.239 -9.091 9.906 1.00 94.50 93 THR A N 1
ATOM 718 C CA . THR A 1 93 ? -5.653 -8.754 9.696 1.00 94.50 93 THR A CA 1
ATOM 719 C C . THR A 1 93 ? -5.828 -7.759 8.562 1.00 94.50 93 THR A C 1
ATOM 721 O O . THR A 1 93 ? -6.642 -8.011 7.683 1.00 94.50 93 THR A O 1
ATOM 724 N N . LEU A 1 94 ? -5.022 -6.691 8.511 1.00 96.94 94 LEU A N 1
ATOM 725 C CA . LEU A 1 94 ? -5.064 -5.748 7.394 1.00 96.94 94 LEU A CA 1
ATOM 726 C C . LEU A 1 94 ? -4.856 -6.480 6.062 1.00 96.94 94 LEU A C 1
ATOM 728 O O . LEU A 1 94 ? -5.688 -6.358 5.175 1.00 96.94 94 LEU A O 1
ATOM 732 N N . ILE A 1 95 ? -3.804 -7.293 5.930 1.00 97.25 95 ILE A N 1
ATOM 733 C CA . ILE A 1 95 ? -3.510 -8.034 4.691 1.00 97.25 95 ILE A CA 1
ATOM 734 C C . ILE A 1 95 ? -4.678 -8.952 4.298 1.00 97.25 95 ILE A C 1
ATOM 736 O O . ILE A 1 95 ? -5.095 -8.937 3.137 1.00 97.25 95 ILE A O 1
ATOM 740 N N . ALA A 1 96 ? -5.223 -9.717 5.250 1.00 96.62 96 ALA A N 1
ATOM 741 C CA . ALA A 1 96 ? -6.362 -10.600 5.002 1.00 96.62 96 ALA A CA 1
ATOM 742 C C . ALA A 1 96 ? -7.601 -9.817 4.535 1.00 96.62 96 ALA A C 1
ATOM 744 O O . ALA A 1 96 ? -8.259 -10.213 3.569 1.00 96.62 96 ALA A O 1
ATOM 745 N N . ASP A 1 97 ? -7.874 -8.672 5.158 1.00 97.69 97 ASP A N 1
ATOM 746 C CA . ASP A 1 97 ? -8.998 -7.811 4.807 1.00 97.69 97 ASP A CA 1
ATOM 747 C C . ASP A 1 97 ? -8.821 -7.178 3.421 1.00 97.69 97 ASP A C 1
ATOM 749 O O . ASP A 1 97 ? -9.769 -7.123 2.643 1.00 97.69 97 ASP A O 1
ATOM 753 N N . LEU A 1 98 ? -7.609 -6.768 3.034 1.00 98.25 98 LEU A N 1
ATOM 754 C CA . LEU A 1 98 ? -7.357 -6.255 1.680 1.00 98.25 98 LEU A CA 1
ATOM 755 C C . LEU A 1 98 ? -7.604 -7.320 0.608 1.00 98.25 98 LEU A C 1
ATOM 757 O O . LEU A 1 98 ? -8.234 -7.040 -0.417 1.00 98.25 98 LEU A O 1
ATOM 761 N N . GLN A 1 99 ? -7.137 -8.549 0.845 1.00 97.44 99 GLN A N 1
ATOM 762 C CA . GLN A 1 99 ? -7.388 -9.674 -0.056 1.00 97.44 99 GLN A CA 1
ATOM 763 C C . GLN A 1 99 ? -8.886 -9.961 -0.151 1.00 97.44 99 GLN A C 1
ATOM 765 O O . GLN A 1 99 ? -9.430 -10.082 -1.253 1.00 97.44 99 GLN A O 1
ATOM 770 N N . LYS A 1 100 ? -9.580 -9.989 0.990 1.00 97.56 100 LYS A N 1
ATOM 771 C CA . LYS A 1 100 ? -11.010 -10.277 1.013 1.00 97.56 100 LYS A CA 1
ATOM 772 C C . LYS A 1 100 ? -11.845 -9.167 0.381 1.00 97.56 100 LYS A C 1
ATOM 774 O O . LYS A 1 100 ? -12.792 -9.450 -0.354 1.00 97.56 100 LYS A O 1
ATOM 779 N N . TYR A 1 101 ? -11.459 -7.912 0.587 1.00 98.00 101 TYR A N 1
ATOM 780 C CA . TYR A 1 101 ? -12.046 -6.760 -0.084 1.00 98.00 101 TYR A CA 1
ATOM 781 C C . TYR A 1 101 ? -11.932 -6.896 -1.609 1.00 98.00 101 TYR A C 1
ATOM 783 O O . TYR A 1 101 ? -12.925 -6.769 -2.329 1.00 98.00 101 TYR A O 1
ATOM 791 N N . ALA A 1 102 ? -10.735 -7.217 -2.106 1.00 96.50 102 ALA A N 1
ATOM 792 C CA . ALA A 1 102 ? -10.478 -7.434 -3.526 1.00 96.50 102 ALA A CA 1
ATOM 793 C C . ALA A 1 102 ? -11.336 -8.571 -4.122 1.00 96.50 102 ALA A C 1
ATOM 795 O O . ALA A 1 102 ? -11.807 -8.456 -5.257 1.00 96.50 102 ALA A O 1
ATOM 796 N N . GLU A 1 103 ? -11.573 -9.648 -3.368 1.00 95.88 103 GLU A N 1
ATOM 797 C CA . GLU A 1 103 ? -12.437 -10.765 -3.776 1.00 95.88 103 GLU A CA 1
ATOM 798 C C . GLU A 1 103 ? -13.922 -10.393 -3.855 1.00 95.88 103 GLU A C 1
ATOM 800 O O . GLU A 1 103 ? -14.592 -10.749 -4.830 1.00 95.88 103 GLU A O 1
ATOM 805 N N . ILE A 1 104 ? -14.438 -9.718 -2.822 1.00 97.38 104 ILE A N 1
ATOM 806 C CA . ILE A 1 104 ? -15.867 -9.412 -2.678 1.00 97.38 104 ILE A CA 1
ATOM 807 C C . ILE A 1 104 ? -16.268 -8.277 -3.617 1.00 97.38 104 ILE A C 1
ATOM 809 O O . ILE A 1 104 ? -17.207 -8.419 -4.401 1.00 97.38 104 ILE A O 1
ATOM 813 N N . PHE A 1 105 ? -15.551 -7.154 -3.558 1.00 96.88 105 PHE A N 1
ATOM 814 C CA . PHE A 1 105 ? -15.954 -5.928 -4.247 1.00 96.88 105 PHE A CA 1
ATOM 815 C C . PHE A 1 105 ? -15.453 -5.847 -5.687 1.00 96.88 105 PHE A C 1
ATOM 817 O O . PHE A 1 105 ? -15.971 -5.040 -6.457 1.00 96.88 105 PHE A O 1
ATOM 824 N N . LYS A 1 106 ? -14.459 -6.668 -6.052 1.00 94.75 106 LYS A N 1
ATOM 825 C CA . LYS A 1 106 ? -13.862 -6.748 -7.394 1.00 94.75 106 LYS A CA 1
ATOM 826 C C . LYS A 1 106 ? -13.673 -5.370 -8.054 1.00 94.75 106 LYS A C 1
ATOM 828 O O . LYS A 1 106 ? -14.313 -5.106 -9.078 1.00 94.75 106 LYS A O 1
ATOM 833 N N . PRO A 1 107 ? -12.833 -4.479 -7.481 1.00 94.25 107 PRO A N 1
ATOM 834 C CA . PRO A 1 107 ? -12.599 -3.158 -8.057 1.00 94.25 107 PRO A CA 1
ATOM 835 C C . PRO A 1 107 ? -12.315 -3.220 -9.561 1.00 94.25 107 PRO A C 1
ATOM 837 O O . PRO A 1 107 ? -11.541 -4.059 -10.018 1.00 94.25 107 PRO A O 1
ATOM 840 N N . ARG A 1 108 ? -12.954 -2.332 -10.333 1.00 94.25 108 ARG A N 1
ATOM 841 C CA . ARG A 1 108 ? -12.790 -2.285 -11.798 1.00 94.25 108 ARG A CA 1
ATOM 842 C C . ARG A 1 108 ? -11.404 -1.799 -12.218 1.00 94.25 108 ARG A C 1
ATOM 844 O O . ARG A 1 108 ? -10.936 -2.164 -13.291 1.00 94.25 108 ARG A O 1
ATOM 851 N N . ASP A 1 109 ? -10.779 -0.961 -11.396 1.00 95.19 109 ASP A N 1
ATOM 852 C CA . ASP A 1 109 ? -9.427 -0.466 -11.630 1.00 95.19 109 ASP A CA 1
ATOM 853 C C . ASP A 1 109 ? -8.408 -1.574 -11.319 1.00 95.19 109 ASP A C 1
ATOM 855 O O . ASP A 1 109 ? -8.239 -1.993 -10.170 1.00 95.19 109 ASP A O 1
ATOM 859 N N . ALA A 1 110 ? -7.731 -2.052 -12.365 1.00 94.50 110 ALA A N 1
ATOM 860 C CA . ALA A 1 110 ? -6.714 -3.092 -12.256 1.00 94.50 110 ALA A CA 1
ATOM 861 C C . ALA A 1 110 ? -5.511 -2.649 -11.408 1.00 94.50 110 ALA A C 1
ATOM 863 O O . ALA A 1 110 ? -4.962 -3.453 -10.662 1.00 94.50 110 ALA A O 1
ATOM 864 N N . THR A 1 111 ? -5.138 -1.369 -11.460 1.00 95.25 111 THR A N 1
ATOM 865 C CA . THR A 1 111 ? -4.036 -0.817 -10.663 1.00 95.25 111 THR A CA 1
ATOM 866 C C . THR A 1 111 ? -4.395 -0.831 -9.185 1.00 95.25 111 THR A C 1
ATOM 868 O O . THR A 1 111 ? -3.583 -1.238 -8.356 1.00 95.25 111 THR A O 1
ATOM 871 N N . LEU A 1 112 ? -5.629 -0.447 -8.846 1.00 96.56 112 LEU A N 1
ATOM 872 C CA . LEU A 1 112 ? -6.128 -0.535 -7.475 1.00 96.56 112 LEU A CA 1
ATOM 873 C C . LEU A 1 112 ? -6.109 -1.985 -6.976 1.00 96.56 112 LEU A C 1
ATOM 875 O O . LEU A 1 112 ? -5.639 -2.247 -5.871 1.00 96.56 112 LEU A O 1
ATOM 879 N N . MET A 1 113 ? -6.567 -2.931 -7.801 1.00 96.50 113 MET A N 1
ATOM 880 C CA . MET A 1 113 ? -6.518 -4.360 -7.482 1.00 96.50 113 MET A CA 1
ATOM 881 C C . MET A 1 113 ? -5.084 -4.830 -7.192 1.00 96.50 113 MET A C 1
ATOM 883 O O . MET A 1 113 ? -4.846 -5.480 -6.173 1.00 96.50 113 MET A O 1
ATOM 887 N N . THR A 1 114 ? -4.130 -4.466 -8.053 1.00 96.62 114 THR A N 1
ATOM 888 C CA . THR A 1 114 ? -2.703 -4.758 -7.869 1.00 96.62 114 THR A CA 1
ATOM 889 C C . THR A 1 114 ? -2.176 -4.162 -6.565 1.00 96.62 114 THR A C 1
ATOM 891 O O . THR A 1 114 ? -1.520 -4.862 -5.796 1.00 96.62 114 THR A O 1
ATOM 894 N N . VAL A 1 115 ? -2.483 -2.895 -6.268 1.00 97.12 115 VAL A N 1
ATOM 895 C CA . VAL A 1 115 ? -2.039 -2.235 -5.030 1.00 97.12 115 VAL A CA 1
ATOM 896 C C . VAL A 1 115 ? -2.572 -2.960 -3.797 1.00 97.12 115 VAL A C 1
ATOM 898 O O . VAL A 1 115 ? -1.788 -3.260 -2.901 1.00 97.12 115 VAL A O 1
ATOM 901 N N . LEU A 1 116 ? -3.857 -3.312 -3.759 1.00 97.69 116 LEU A N 1
ATOM 902 C CA . LEU A 1 116 ? -4.457 -4.008 -2.616 1.00 97.69 116 LEU A CA 1
ATOM 903 C C . LEU A 1 116 ? -3.822 -5.384 -2.376 1.00 97.69 116 LEU A C 1
ATOM 905 O O . LEU A 1 116 ? -3.482 -5.723 -1.245 1.00 97.69 116 LEU A O 1
ATOM 909 N N . ARG A 1 117 ? -3.609 -6.165 -3.440 1.00 97.38 117 ARG A N 1
ATOM 910 C CA . ARG A 1 117 ? -3.023 -7.510 -3.330 1.00 97.38 117 ARG A CA 1
ATOM 911 C C . ARG A 1 117 ? -1.523 -7.498 -3.053 1.00 97.38 117 ARG A C 1
ATOM 913 O O . ARG A 1 117 ? -1.012 -8.411 -2.409 1.00 97.38 117 ARG A O 1
ATOM 920 N N . SER A 1 118 ? -0.831 -6.437 -3.463 1.00 97.62 118 SER A N 1
ATOM 921 C CA . SER A 1 118 ? 0.621 -6.325 -3.304 1.00 97.62 118 SER 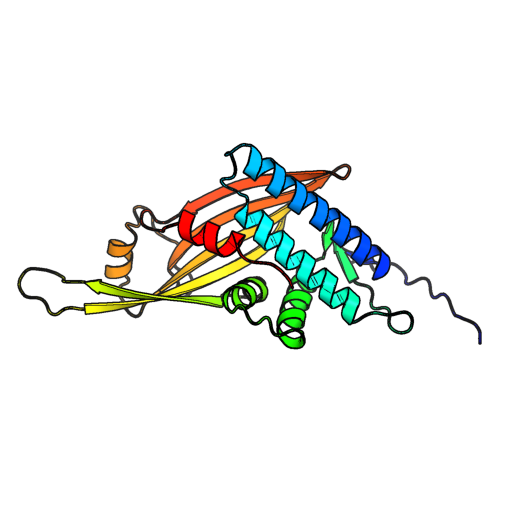A CA 1
ATOM 922 C C . SER A 1 118 ? 1.098 -6.263 -1.846 1.00 97.62 118 SER A C 1
ATOM 924 O O . SER A 1 118 ? 2.291 -6.376 -1.597 1.00 97.62 118 SER A O 1
ATOM 926 N N . PHE A 1 119 ? 0.191 -6.105 -0.877 1.00 97.50 119 PHE A N 1
ATOM 927 C CA . PHE A 1 119 ? 0.498 -6.233 0.552 1.00 97.50 119 PHE A CA 1
ATOM 928 C C . PHE A 1 119 ? 0.752 -7.682 0.998 1.00 97.50 119 PHE A C 1
ATOM 930 O O . PHE A 1 119 ? 1.355 -7.904 2.047 1.00 97.50 119 PHE A O 1
ATOM 937 N N . ALA A 1 120 ? 0.278 -8.670 0.234 1.00 96.12 120 ALA A N 1
ATOM 938 C CA . ALA A 1 120 ? 0.459 -10.085 0.548 1.00 96.12 120 ALA A CA 1
ATOM 939 C C . ALA A 1 120 ? 1.679 -10.691 -0.160 1.00 96.12 120 ALA A C 1
ATOM 941 O O . ALA A 1 120 ? 2.348 -11.565 0.390 1.00 96.12 120 ALA A O 1
ATOM 942 N N . HIS A 1 121 ? 1.956 -10.260 -1.392 1.00 94.69 121 HIS A N 1
ATOM 943 C CA . HIS A 1 121 ? 3.047 -10.777 -2.215 1.00 94.69 121 HIS A CA 1
ATOM 944 C C . HIS A 1 121 ? 3.355 -9.841 -3.389 1.00 94.69 121 HIS A C 1
ATOM 946 O O . HIS A 1 121 ? 2.712 -8.817 -3.585 1.00 94.69 121 HIS A O 1
ATOM 952 N N . TRP A 1 122 ? 4.344 -10.210 -4.203 1.00 95.75 122 TRP A N 1
ATOM 953 C CA . TRP A 1 122 ? 4.606 -9.535 -5.470 1.00 95.75 122 TRP A CA 1
ATOM 954 C C . TRP A 1 122 ? 3.410 -9.640 -6.411 1.00 95.75 122 TRP A C 1
ATOM 956 O O . TRP A 1 122 ? 2.906 -10.735 -6.657 1.00 95.75 122 TRP A O 1
ATOM 966 N N . GLU A 1 123 ? 3.004 -8.506 -6.969 1.00 96.38 123 GLU A N 1
ATOM 967 C CA . GLU A 1 123 ? 1.899 -8.411 -7.916 1.00 96.38 123 GLU A CA 1
ATOM 968 C C . GLU A 1 123 ? 2.334 -7.759 -9.219 1.00 96.38 123 GLU A C 1
ATOM 970 O O . GLU A 1 123 ? 3.158 -6.842 -9.224 1.00 96.38 123 GLU A O 1
ATOM 975 N N . HIS A 1 124 ? 1.774 -8.232 -10.331 1.00 95.25 124 HIS A N 1
ATOM 976 C CA . HIS A 1 124 ? 2.032 -7.644 -11.640 1.00 95.25 124 HIS A CA 1
ATOM 977 C C . HIS A 1 124 ? 1.326 -6.291 -11.739 1.00 95.25 124 HIS A C 1
ATOM 979 O O . HIS A 1 124 ? 0.114 -6.187 -11.539 1.00 95.25 124 HIS A O 1
ATOM 985 N N . LEU A 1 125 ? 2.096 -5.251 -12.044 1.00 93.50 125 LEU A N 1
ATOM 986 C CA . LEU A 1 125 ? 1.593 -3.892 -12.183 1.00 93.50 125 LEU A CA 1
ATOM 987 C C . LEU A 1 125 ? 1.379 -3.534 -13.646 1.00 93.50 125 LEU A C 1
ATOM 989 O O .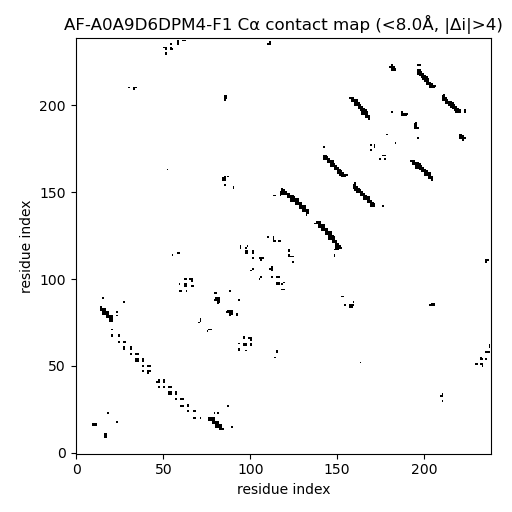 LEU A 1 125 ? 0.289 -3.125 -14.032 1.00 93.50 125 LEU A O 1
ATOM 993 N N . VAL A 1 126 ? 2.423 -3.678 -14.453 1.00 92.56 126 VAL A N 1
ATOM 994 C CA . VAL A 1 126 ? 2.375 -3.360 -15.877 1.00 92.56 126 VAL A CA 1
ATOM 995 C C . VAL A 1 126 ? 3.476 -4.110 -16.612 1.00 92.56 126 VAL A C 1
ATOM 997 O O . VAL A 1 126 ? 4.540 -4.381 -16.055 1.00 92.56 126 VAL A O 1
ATOM 1000 N N . GLN A 1 127 ? 3.229 -4.414 -17.879 1.00 89.69 127 GLN A N 1
ATOM 1001 C CA . GLN A 1 127 ? 4.237 -4.916 -18.797 1.00 89.69 127 GLN A CA 1
ATOM 1002 C C . GLN A 1 127 ? 4.701 -3.783 -19.715 1.00 89.69 127 GLN A C 1
ATOM 1004 O O . GLN A 1 127 ? 3.889 -3.123 -20.364 1.00 89.69 127 GLN A O 1
ATOM 1009 N N . GLU A 1 128 ? 6.011 -3.596 -19.814 1.00 86.00 128 GLU A N 1
ATOM 1010 C CA . GLU A 1 128 ? 6.644 -2.706 -20.779 1.00 86.00 128 GLU A CA 1
ATOM 1011 C C . GLU A 1 128 ? 7.461 -3.519 -21.790 1.00 86.00 128 GLU A C 1
ATOM 1013 O O . GLU A 1 128 ? 7.965 -4.607 -21.503 1.00 86.00 128 GLU A O 1
ATOM 1018 N N . THR A 1 129 ? 7.595 -2.995 -23.005 1.00 83.12 129 THR A N 1
ATOM 1019 C CA . THR A 1 129 ? 8.463 -3.575 -24.035 1.00 83.12 129 THR A CA 1
ATOM 1020 C C . THR A 1 129 ? 9.426 -2.517 -24.534 1.00 83.12 129 THR A C 1
ATOM 1022 O O . THR A 1 129 ? 8.993 -1.455 -24.982 1.00 83.12 129 THR A O 1
ATOM 1025 N N . SER A 1 130 ? 10.722 -2.813 -24.492 1.00 76.00 130 SER A N 1
ATOM 1026 C CA . SER A 1 130 ? 11.756 -1.971 -25.090 1.00 76.00 130 SER A CA 1
ATOM 1027 C C . SER A 1 130 ? 12.306 -2.654 -26.335 1.00 76.00 130 SER A C 1
ATOM 1029 O O . SER A 1 130 ? 12.634 -3.838 -26.304 1.00 76.00 130 SER A O 1
ATOM 1031 N N . ILE A 1 131 ? 12.405 -1.913 -27.436 1.00 73.44 131 ILE A N 1
ATOM 1032 C CA . ILE A 1 131 ? 13.075 -2.377 -28.652 1.00 73.44 131 ILE A CA 1
ATOM 1033 C C . ILE A 1 131 ? 14.457 -1.731 -28.667 1.00 73.44 131 ILE A C 1
ATOM 1035 O O . ILE A 1 131 ? 14.559 -0.503 -28.683 1.00 73.44 131 ILE A O 1
ATOM 1039 N N . ARG A 1 132 ? 15.518 -2.542 -28.652 1.00 67.81 132 ARG A N 1
ATOM 1040 C CA . ARG A 1 132 ? 16.905 -2.057 -28.691 1.00 67.81 132 ARG A CA 1
ATOM 1041 C C . ARG A 1 132 ? 17.663 -2.607 -29.896 1.00 67.81 132 ARG A C 1
ATOM 1043 O O . ARG A 1 132 ? 17.377 -3.693 -30.400 1.00 67.81 132 ARG A O 1
ATOM 1050 N N . CYS A 1 133 ? 18.625 -1.812 -30.362 1.00 56.56 133 CYS A N 1
ATOM 1051 C CA . CYS A 1 133 ? 19.567 -2.164 -31.419 1.00 56.56 133 CYS A CA 1
ATOM 1052 C C . CYS A 1 133 ? 20.975 -2.207 -30.814 1.00 56.56 133 CYS A C 1
ATOM 1054 O O . CYS A 1 133 ? 21.498 -1.179 -30.382 1.00 56.56 133 CYS A O 1
ATOM 1056 N N . CYS A 1 134 ? 21.580 -3.390 -30.753 1.00 56.47 134 CYS A N 1
ATOM 1057 C CA . CYS A 1 134 ? 22.865 -3.594 -30.088 1.00 56.47 134 CYS A CA 1
ATOM 1058 C C . CYS A 1 134 ? 24.011 -3.607 -31.115 1.00 56.47 134 CYS A C 1
ATOM 1060 O O . CYS A 1 134 ? 24.534 -4.669 -31.426 1.00 56.47 134 CYS A O 1
ATOM 1062 N N . GLY A 1 135 ? 24.420 -2.456 -31.658 1.00 48.84 135 GLY A N 1
ATOM 1063 C CA . GLY A 1 135 ? 25.638 -2.338 -32.484 1.00 48.84 135 GLY A CA 1
ATOM 1064 C C . GLY A 1 135 ? 25.481 -2.609 -33.991 1.00 48.84 135 GLY A C 1
ATOM 1065 O O . GLY A 1 135 ? 24.440 -3.049 -34.468 1.00 48.84 135 GLY A O 1
ATOM 1066 N N . SER A 1 136 ? 26.540 -2.288 -34.747 1.00 47.44 136 SER A N 1
ATOM 1067 C CA . SER A 1 136 ? 26.539 -1.900 -36.174 1.00 47.44 136 SER A CA 1
ATOM 1068 C C . SER A 1 136 ? 26.057 -2.932 -37.209 1.00 47.44 136 SER A C 1
ATOM 1070 O O . SER A 1 136 ? 26.010 -2.596 -38.389 1.00 47.44 136 SER A O 1
ATOM 1072 N N . MET A 1 137 ? 25.655 -4.142 -36.807 1.00 53.84 137 MET A N 1
ATOM 1073 C CA . MET A 1 137 ? 25.142 -5.205 -37.696 1.00 53.84 137 MET A CA 1
ATOM 1074 C C . MET A 1 137 ? 24.023 -6.062 -37.048 1.00 53.84 137 MET A C 1
ATOM 1076 O O . MET A 1 137 ? 23.752 -7.174 -37.503 1.00 53.84 137 MET A O 1
ATOM 1080 N N . SER A 1 138 ? 23.372 -5.596 -35.977 1.00 57.72 138 SER A N 1
ATOM 1081 C CA . SER A 1 138 ? 22.571 -6.466 -35.094 1.00 57.72 138 SER A CA 1
ATOM 1082 C C . SER A 1 138 ? 21.061 -6.397 -35.324 1.00 57.72 138 SER A C 1
ATOM 1084 O O . SER A 1 138 ? 20.490 -5.330 -35.543 1.00 57.72 138 SER A O 1
ATOM 1086 N N . LYS A 1 139 ? 20.397 -7.558 -35.222 1.00 61.75 139 LYS A N 1
ATOM 1087 C CA . LYS A 1 139 ? 18.931 -7.691 -35.234 1.00 61.75 139 LYS A CA 1
ATOM 1088 C C . LYS A 1 139 ? 18.317 -6.902 -34.073 1.00 61.75 139 LYS A C 1
ATOM 1090 O O . LYS A 1 139 ? 18.868 -6.896 -32.977 1.00 61.75 139 LYS A O 1
ATOM 1095 N N . LEU A 1 140 ? 17.166 -6.277 -34.319 1.00 70.19 140 LEU A N 1
ATOM 1096 C CA . LEU A 1 140 ? 16.357 -5.654 -33.272 1.00 70.19 140 LEU A CA 1
ATOM 1097 C C . LEU A 1 140 ? 15.950 -6.719 -32.250 1.00 70.19 140 LEU A C 1
ATOM 1099 O O . LEU A 1 140 ? 15.303 -7.705 -32.612 1.00 70.19 140 LEU A O 1
ATOM 1103 N N . THR A 1 141 ? 16.301 -6.496 -30.989 1.00 69.94 141 THR A N 1
ATOM 1104 C CA . THR A 1 141 ? 15.868 -7.343 -29.876 1.00 69.94 141 THR A CA 1
ATOM 1105 C C . THR A 1 141 ? 14.719 -6.646 -29.160 1.00 69.94 141 THR A C 1
ATOM 1107 O O . THR A 1 141 ? 14.772 -5.443 -28.893 1.00 69.94 141 THR A O 1
ATOM 1110 N N . THR A 1 142 ? 13.653 -7.396 -28.880 1.00 78.62 142 THR A N 1
ATOM 1111 C CA . THR A 1 142 ? 12.543 -6.925 -28.043 1.00 78.62 142 THR A CA 1
ATOM 1112 C C . THR A 1 142 ? 12.727 -7.473 -26.637 1.00 78.62 142 THR A C 1
ATOM 1114 O O . THR A 1 142 ? 12.659 -8.684 -26.430 1.00 78.62 142 THR A O 1
ATOM 1117 N N . VAL A 1 143 ? 12.929 -6.571 -25.684 1.00 78.19 143 VAL A N 1
ATOM 1118 C CA . VAL A 1 143 ? 13.037 -6.880 -24.259 1.00 78.19 143 VAL A CA 1
ATOM 1119 C C . VAL A 1 143 ? 11.670 -6.691 -23.636 1.00 78.19 143 VAL A C 1
ATOM 1121 O O . VAL A 1 143 ? 11.107 -5.593 -23.683 1.00 78.19 143 VAL A O 1
ATOM 1124 N N . ARG A 1 144 ? 11.122 -7.762 -23.069 1.00 84.81 144 ARG A N 1
ATOM 1125 C CA . ARG A 1 144 ? 9.875 -7.708 -22.311 1.00 84.81 144 ARG A CA 1
ATOM 1126 C C . ARG A 1 144 ? 10.219 -7.526 -20.842 1.00 84.81 144 ARG A C 1
ATOM 1128 O O . ARG A 1 144 ? 10.995 -8.300 -20.298 1.00 84.81 144 ARG A O 1
ATOM 1135 N N . MET A 1 145 ? 9.607 -6.529 -20.218 1.00 87.44 145 MET A N 1
ATOM 1136 C CA . MET A 1 145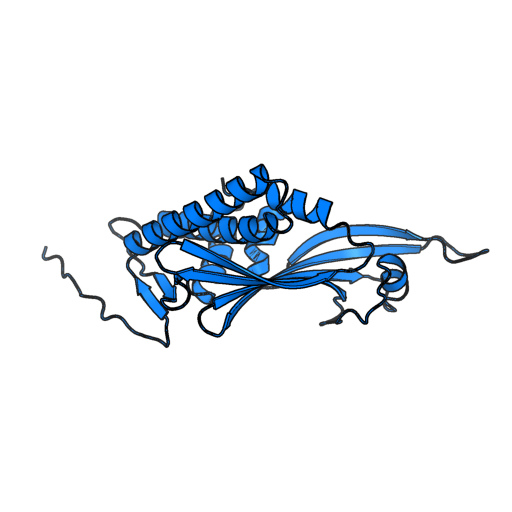 ? 9.816 -6.181 -18.820 1.00 87.44 145 MET A CA 1
ATOM 1137 C C . MET A 1 145 ? 8.479 -6.230 -18.088 1.00 87.44 145 MET A C 1
ATOM 1139 O O . MET A 1 145 ? 7.584 -5.438 -18.371 1.00 87.44 145 MET A O 1
ATOM 1143 N N . ASP A 1 146 ? 8.343 -7.152 -17.145 1.00 91.25 146 ASP A N 1
ATOM 1144 C CA . ASP A 1 146 ? 7.193 -7.227 -16.255 1.00 91.25 146 ASP A CA 1
ATOM 1145 C C . ASP A 1 146 ? 7.530 -6.460 -14.965 1.00 91.25 146 ASP A C 1
ATOM 1147 O O . ASP A 1 146 ? 8.387 -6.867 -14.176 1.00 91.25 146 ASP A O 1
ATOM 1151 N N . ILE A 1 147 ? 6.869 -5.319 -14.760 1.00 91.44 147 ILE A N 1
ATOM 1152 C CA . ILE A 1 147 ? 7.027 -4.486 -13.567 1.00 91.44 147 ILE A CA 1
ATOM 1153 C C . ILE A 1 147 ? 6.120 -5.041 -12.470 1.00 91.44 147 ILE A C 1
ATOM 1155 O O . ILE A 1 147 ? 4.908 -5.177 -12.659 1.00 91.44 147 ILE A O 1
ATOM 1159 N N . LYS A 1 148 ? 6.707 -5.342 -11.310 1.00 95.06 148 LYS A N 1
ATOM 1160 C CA . LYS A 1 148 ? 6.010 -5.888 -10.143 1.00 95.06 148 LYS A CA 1
ATOM 1161 C C . LYS A 1 148 ? 6.083 -4.951 -8.943 1.00 95.06 148 LYS A C 1
ATOM 1163 O O . LYS A 1 148 ? 7.083 -4.262 -8.747 1.00 95.06 148 LYS A O 1
ATOM 1168 N N . LEU A 1 149 ? 5.037 -4.972 -8.122 1.00 96.12 149 LEU A N 1
ATOM 1169 C CA . LEU A 1 149 ? 4.874 -4.165 -6.912 1.00 96.12 149 LEU A CA 1
ATOM 1170 C C . LEU A 1 149 ? 4.733 -5.068 -5.683 1.00 96.12 149 LEU A C 1
ATOM 1172 O O . LEU A 1 149 ? 4.076 -6.105 -5.755 1.00 96.12 149 LEU A O 1
ATOM 1176 N N . ASN A 1 150 ? 5.327 -4.668 -4.561 1.00 96.88 150 ASN A N 1
ATOM 1177 C CA . ASN A 1 150 ? 5.137 -5.314 -3.264 1.00 96.88 150 ASN A CA 1
ATOM 1178 C C . ASN A 1 150 ? 5.189 -4.270 -2.139 1.00 96.88 150 ASN A C 1
ATOM 1180 O O . ASN A 1 150 ? 6.059 -3.391 -2.138 1.00 96.88 150 ASN A O 1
ATOM 1184 N N . HIS A 1 151 ? 4.269 -4.379 -1.186 1.00 97.31 151 HIS A N 1
ATOM 1185 C CA . HIS A 1 151 ? 4.229 -3.584 0.032 1.00 97.31 151 HIS A CA 1
ATOM 1186 C C . HIS A 1 151 ? 4.466 -4.483 1.241 1.00 97.31 151 HIS A C 1
ATOM 1188 O O . HIS A 1 151 ? 3.763 -5.462 1.458 1.00 97.31 151 HIS A O 1
ATOM 1194 N N . ILE A 1 152 ? 5.451 -4.125 2.058 1.00 95.62 152 ILE A N 1
ATOM 1195 C CA . ILE A 1 152 ? 5.827 -4.885 3.247 1.00 95.62 152 ILE A CA 1
ATOM 1196 C C . ILE A 1 152 ? 5.540 -4.035 4.481 1.00 95.62 152 ILE A C 1
ATOM 1198 O O . ILE A 1 152 ? 6.003 -2.898 4.573 1.00 95.62 152 ILE A O 1
ATOM 1202 N N . LEU A 1 153 ? 4.813 -4.618 5.434 1.00 95.44 153 LEU A N 1
ATOM 1203 C CA . LEU A 1 153 ? 4.506 -4.027 6.736 1.00 95.44 153 LEU A CA 1
ATOM 1204 C C . LEU A 1 153 ? 5.286 -4.730 7.846 1.00 95.44 153 LEU A C 1
ATOM 1206 O O . LEU A 1 153 ? 5.330 -5.963 7.896 1.00 95.44 153 LEU A O 1
ATOM 1210 N N . LYS A 1 154 ? 5.887 -3.957 8.752 1.00 93.62 154 LYS A N 1
ATOM 1211 C CA . LYS A 1 154 ? 6.584 -4.461 9.945 1.00 93.62 154 LYS A CA 1
ATOM 1212 C C . LYS A 1 154 ? 6.402 -3.513 11.121 1.00 93.62 154 LYS A C 1
ATOM 1214 O O . LYS A 1 154 ? 6.283 -2.316 10.916 1.00 93.62 154 LYS A O 1
ATOM 1219 N N . THR A 1 155 ? 6.425 -4.044 12.340 1.00 91.00 155 THR A N 1
ATOM 1220 C CA . THR A 1 155 ? 6.432 -3.226 13.558 1.00 91.00 155 THR A CA 1
ATOM 1221 C C . THR A 1 155 ? 7.851 -3.244 14.100 1.00 91.00 155 THR A C 1
ATOM 1223 O O . THR A 1 155 ? 8.380 -4.319 14.380 1.00 91.00 155 THR A O 1
ATOM 1226 N N . GLU A 1 156 ? 8.476 -2.077 14.225 1.00 88.06 156 GLU A N 1
ATOM 1227 C CA . GLU A 1 156 ? 9.852 -1.920 14.710 1.00 88.06 156 GLU A CA 1
ATOM 1228 C C . GLU A 1 156 ? 9.905 -0.711 15.657 1.00 88.06 156 GLU A C 1
ATOM 1230 O O . GLU A 1 156 ? 9.479 0.382 15.294 1.00 88.06 156 GLU A O 1
ATOM 1235 N N . ASP A 1 157 ? 10.370 -0.910 16.895 1.00 88.69 157 ASP A N 1
ATOM 1236 C CA . ASP A 1 157 ? 10.534 0.143 17.916 1.00 88.69 157 ASP A CA 1
ATOM 1237 C C . ASP A 1 157 ? 9.301 1.048 18.130 1.00 88.69 157 ASP A C 1
ATOM 1239 O O . ASP A 1 157 ? 9.405 2.260 18.334 1.00 88.69 157 ASP A O 1
ATOM 1243 N N . GLY A 1 158 ? 8.107 0.454 18.062 1.00 89.88 158 GLY A N 1
ATOM 1244 C CA . GLY A 1 158 ? 6.829 1.157 18.206 1.00 89.88 158 GLY A CA 1
ATOM 1245 C C . GLY A 1 158 ? 6.408 1.997 17.000 1.00 89.88 158 GLY A C 1
ATOM 1246 O O . GLY A 1 158 ? 5.492 2.810 17.101 1.00 89.88 158 GLY A O 1
ATOM 1247 N N . TRP A 1 159 ? 7.050 1.787 15.856 1.00 94.50 159 TRP A N 1
ATOM 1248 C CA . TRP A 1 159 ? 6.644 2.326 14.567 1.00 94.50 159 TRP A CA 1
ATOM 1249 C C . TRP A 1 159 ? 6.109 1.224 13.661 1.00 94.50 159 TRP A C 1
ATOM 1251 O O . TRP A 1 159 ? 6.612 0.102 13.654 1.00 94.50 159 TRP A O 1
ATOM 1261 N N . LEU A 1 160 ? 5.136 1.584 12.834 1.00 94.94 160 LEU A N 1
ATOM 1262 C CA . LEU A 1 160 ? 4.777 0.844 11.638 1.00 94.94 160 LEU A CA 1
ATOM 1263 C C . LEU A 1 160 ? 5.773 1.195 10.528 1.00 94.94 160 LEU A C 1
ATOM 1265 O O . LEU A 1 160 ? 5.725 2.292 9.974 1.00 94.94 160 LEU A O 1
ATOM 1269 N N . SER A 1 161 ? 6.666 0.275 10.186 1.00 95.69 161 SER A N 1
ATOM 1270 C CA . SER A 1 161 ? 7.465 0.350 8.966 1.00 95.69 161 SER A CA 1
ATOM 1271 C C . SER A 1 161 ? 6.631 -0.095 7.767 1.00 95.69 161 SER A C 1
ATOM 1273 O O . SER A 1 161 ? 6.159 -1.232 7.701 1.00 95.69 161 SER A O 1
ATOM 1275 N N . PHE A 1 162 ? 6.465 0.815 6.812 1.00 95.94 162 PHE A N 1
ATOM 1276 C CA . PHE A 1 162 ? 5.890 0.568 5.499 1.00 95.94 162 PHE A CA 1
ATOM 1277 C C . PHE A 1 162 ? 6.997 0.652 4.456 1.00 95.94 162 PHE A C 1
ATOM 1279 O O . PHE A 1 162 ? 7.640 1.693 4.287 1.00 95.94 162 PHE A O 1
ATOM 1286 N N . ARG A 1 163 ? 7.196 -0.438 3.719 1.00 96.12 163 ARG A N 1
ATOM 1287 C CA . ARG A 1 163 ? 8.190 -0.518 2.653 1.00 96.12 163 ARG A CA 1
ATOM 1288 C C . ARG A 1 163 ? 7.523 -0.805 1.323 1.00 96.12 163 ARG A C 1
ATOM 1290 O O . ARG A 1 163 ? 6.860 -1.823 1.170 1.00 96.12 163 ARG A O 1
ATOM 1297 N N . GLN A 1 164 ? 7.753 0.070 0.356 1.00 95.38 164 GLN A N 1
ATOM 1298 C CA . GLN A 1 164 ? 7.287 -0.075 -1.014 1.00 95.38 164 GLN A CA 1
ATOM 1299 C C . GLN A 1 164 ? 8.450 -0.506 -1.902 1.00 95.38 164 GLN A C 1
ATOM 1301 O O . GLN A 1 164 ? 9.473 0.180 -1.977 1.00 95.38 164 GLN A O 1
ATOM 1306 N N . LEU A 1 165 ? 8.280 -1.635 -2.580 1.00 94.50 165 LEU A N 1
ATOM 1307 C CA . LEU A 1 165 ? 9.262 -2.192 -3.495 1.00 94.50 165 LEU A CA 1
ATOM 1308 C C . LEU A 1 165 ? 8.679 -2.280 -4.903 1.00 94.50 165 LEU A C 1
ATOM 1310 O O . LEU A 1 165 ? 7.574 -2.785 -5.093 1.00 94.50 165 LEU A O 1
ATOM 1314 N N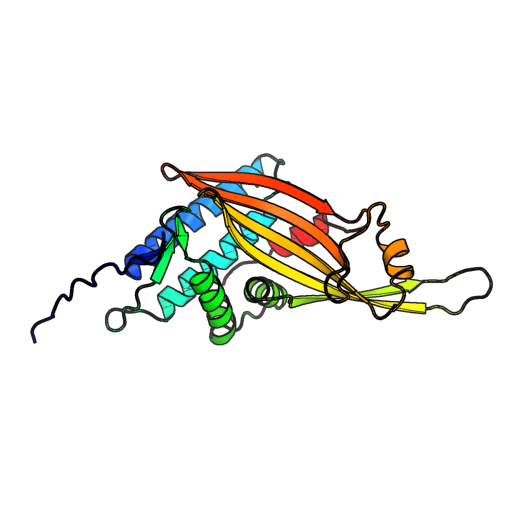 . ILE A 1 166 ? 9.458 -1.848 -5.890 1.00 93.44 166 ILE A N 1
ATOM 1315 C CA . ILE A 1 166 ? 9.185 -2.102 -7.304 1.00 93.44 166 ILE A CA 1
ATOM 1316 C C . ILE A 1 166 ? 10.347 -2.893 -7.860 1.00 93.44 166 ILE A C 1
ATOM 1318 O O . ILE A 1 166 ? 11.509 -2.507 -7.695 1.00 93.44 166 ILE A O 1
ATOM 1322 N N . GLY A 1 167 ? 10.024 -3.983 -8.536 1.00 91.75 167 GLY A N 1
ATOM 1323 C CA . GLY A 1 167 ? 11.001 -4.793 -9.232 1.00 91.75 167 GLY A CA 1
ATOM 1324 C C . GLY A 1 167 ? 10.625 -5.027 -10.683 1.00 91.75 167 GLY A C 1
ATOM 1325 O O . GLY A 1 167 ? 9.474 -4.850 -11.074 1.00 91.75 167 GLY A O 1
ATOM 1326 N N . VAL A 1 168 ? 11.613 -5.423 -11.473 1.00 89.44 168 VAL A N 1
ATOM 1327 C CA . VAL A 1 168 ? 11.449 -5.774 -12.881 1.00 89.44 168 VAL A CA 1
ATOM 1328 C C . VAL A 1 168 ? 11.926 -7.196 -13.094 1.00 89.44 168 VAL A C 1
ATOM 1330 O O . VAL A 1 168 ? 13.044 -7.553 -12.716 1.00 89.44 168 VAL A O 1
ATOM 1333 N N . GLU A 1 169 ? 11.063 -7.996 -13.702 1.00 88.25 169 GLU A N 1
ATOM 1334 C CA . GLU A 1 169 ? 11.395 -9.297 -14.268 1.00 88.25 169 GLU A CA 1
ATOM 1335 C C . GLU A 1 169 ? 11.511 -9.137 -15.786 1.00 88.25 169 GLU A C 1
ATOM 1337 O O . GLU A 1 169 ? 10.743 -8.393 -16.395 1.00 88.25 169 GLU A O 1
ATOM 1342 N N . SER A 1 170 ? 12.495 -9.785 -16.406 1.00 83.50 170 SER A N 1
ATOM 1343 C CA . SER A 1 170 ? 12.709 -9.708 -17.853 1.00 83.50 170 SER A CA 1
ATOM 1344 C C . SER A 1 170 ? 13.007 -11.077 -18.429 1.00 83.50 170 SER A C 1
ATOM 1346 O O . SER A 1 170 ? 13.533 -11.954 -17.747 1.00 83.50 170 SER A O 1
ATOM 1348 N N . ASN A 1 171 ? 12.699 -11.233 -19.714 1.00 74.94 171 ASN A N 1
ATOM 1349 C CA . ASN A 1 171 ? 13.108 -12.390 -20.498 1.00 74.94 171 ASN A CA 1
ATOM 1350 C C . ASN A 1 171 ? 14.597 -12.360 -20.900 1.00 74.94 171 ASN A C 1
ATOM 1352 O O . ASN A 1 171 ? 15.099 -13.363 -21.407 1.00 74.94 171 ASN A O 1
ATOM 1356 N N . ASP A 1 172 ? 15.305 -11.248 -20.675 1.00 69.31 172 ASP A N 1
ATOM 1357 C CA . ASP A 1 172 ? 16.766 -11.188 -20.782 1.00 69.31 172 ASP A CA 1
ATOM 1358 C C . ASP A 1 172 ? 17.417 -11.892 -19.581 1.00 69.31 172 ASP A C 1
ATOM 1360 O O . ASP A 1 172 ? 17.599 -11.312 -18.510 1.00 69.31 172 ASP A O 1
ATOM 1364 N N . ILE A 1 173 ? 17.805 -13.151 -19.801 1.00 60.09 173 ILE A N 1
ATOM 1365 C CA . ILE A 1 173 ? 18.446 -14.040 -18.818 1.00 60.09 173 ILE A CA 1
ATOM 1366 C C . ILE A 1 173 ? 19.734 -13.426 -18.242 1.00 60.09 173 ILE A C 1
ATOM 1368 O O . ILE A 1 173 ? 20.108 -13.717 -17.106 1.00 60.09 173 ILE A O 1
ATOM 1372 N N . SER A 1 174 ? 20.431 -12.579 -19.007 1.00 63.06 174 SER A N 1
ATOM 1373 C CA . SER A 1 174 ? 21.683 -11.959 -18.563 1.00 63.06 174 SER A CA 1
ATOM 1374 C C . SER A 1 174 ? 21.466 -10.737 -17.669 1.00 63.06 174 SER A C 1
ATOM 1376 O O . SER A 1 174 ? 22.395 -10.301 -16.985 1.00 63.06 174 SER A O 1
ATOM 1378 N N . HIS A 1 175 ? 20.253 -10.173 -17.681 1.00 64.12 175 HIS A N 1
ATOM 1379 C CA . HIS A 1 175 ? 19.916 -8.861 -17.133 1.00 64.12 175 HIS A CA 1
ATOM 1380 C C . HIS A 1 175 ? 20.845 -7.724 -17.601 1.00 64.12 175 HIS A C 1
ATOM 1382 O O . HIS A 1 175 ? 20.818 -6.642 -17.010 1.00 64.12 175 HIS A O 1
ATOM 1388 N N . GLN A 1 176 ? 21.684 -7.935 -18.617 1.00 65.81 176 GLN A N 1
ATOM 1389 C CA . GLN A 1 176 ? 22.623 -6.927 -19.093 1.00 65.81 176 GLN A CA 1
ATOM 1390 C C . GLN A 1 176 ? 21.858 -5.796 -19.777 1.00 65.81 176 GLN A C 1
ATOM 1392 O O . GLN A 1 176 ? 22.111 -4.626 -19.501 1.00 65.81 176 GLN A O 1
ATOM 1397 N N . GLU A 1 177 ? 20.841 -6.133 -20.568 1.00 66.25 177 GLU A N 1
ATOM 1398 C CA . GLU A 1 177 ? 20.017 -5.147 -21.259 1.00 66.25 177 GLU A CA 1
ATOM 1399 C C . GLU A 1 177 ? 19.141 -4.375 -20.269 1.00 66.25 177 GLU A C 1
ATOM 1401 O O . GLU A 1 177 ? 18.958 -3.167 -20.416 1.00 66.25 177 GLU A O 1
ATOM 1406 N N . LEU A 1 178 ? 18.662 -5.039 -19.210 1.00 68.75 178 LEU A N 1
ATOM 1407 C CA . LEU A 1 178 ? 18.006 -4.372 -18.081 1.00 68.75 178 LEU A CA 1
ATOM 1408 C C . LEU A 1 178 ? 18.952 -3.412 -17.364 1.00 68.75 178 LEU A C 1
ATOM 1410 O O . LEU A 1 178 ? 18.542 -2.308 -16.995 1.00 68.75 178 LEU A O 1
ATOM 1414 N N . ARG A 1 179 ? 20.212 -3.818 -17.164 1.00 68.94 179 ARG A N 1
ATOM 1415 C CA . ARG A 1 179 ? 21.195 -2.981 -16.480 1.00 68.94 179 ARG A CA 1
ATOM 1416 C C . ARG A 1 179 ? 21.503 -1.711 -17.250 1.00 68.94 179 ARG A C 1
ATOM 1418 O O . ARG A 1 179 ? 21.490 -0.630 -16.664 1.00 68.94 179 ARG A O 1
ATOM 1425 N N . ASP A 1 180 ? 21.669 -1.858 -18.556 1.00 66.31 180 ASP A N 1
ATOM 1426 C CA . ASP A 1 180 ? 21.868 -0.756 -19.489 1.00 66.31 180 ASP A CA 1
ATOM 1427 C C . ASP A 1 180 ? 20.584 0.075 -19.675 1.00 66.31 180 ASP A C 1
ATOM 1429 O O . ASP A 1 180 ? 20.644 1.237 -20.079 1.00 66.31 180 ASP A O 1
ATOM 1433 N N . TYR A 1 181 ? 19.398 -0.501 -19.430 1.00 66.56 181 TYR A N 1
ATOM 1434 C CA . TYR A 1 181 ? 18.122 0.214 -19.533 1.00 66.56 181 TYR A CA 1
ATOM 1435 C C . TYR A 1 181 ? 17.840 1.122 -18.350 1.00 66.56 181 TYR A C 1
ATOM 1437 O O . TYR A 1 181 ? 17.305 2.209 -18.540 1.00 66.56 181 TYR A O 1
ATOM 1445 N N . PHE A 1 182 ? 18.188 0.689 -17.147 1.00 66.75 182 PHE A N 1
ATOM 1446 C CA . PHE A 1 182 ? 17.870 1.413 -15.920 1.00 66.75 182 PHE A CA 1
ATOM 1447 C C . PHE A 1 182 ? 19.069 2.183 -15.328 1.00 66.75 182 PHE A C 1
ATOM 1449 O O . PHE A 1 182 ? 18.880 2.899 -14.341 1.00 66.75 182 PHE A O 1
ATOM 1456 N N . ASP A 1 183 ? 20.260 2.069 -15.940 1.00 65.81 183 ASP A N 1
ATOM 1457 C CA . ASP A 1 183 ? 21.554 2.625 -15.492 1.00 65.81 183 ASP A CA 1
ATOM 1458 C C . ASP A 1 183 ? 21.800 2.357 -13.996 1.00 65.81 183 ASP A C 1
ATOM 1460 O O . ASP A 1 183 ? 21.867 3.260 -13.154 1.00 65.81 183 ASP A O 1
ATOM 1464 N N . PHE A 1 184 ? 21.873 1.075 -13.617 1.00 63.53 184 PHE A N 1
ATOM 1465 C CA . PHE A 1 184 ? 22.165 0.724 -12.225 1.00 63.53 184 PHE A CA 1
ATOM 1466 C C . PHE A 1 184 ? 23.642 0.957 -11.910 1.00 63.53 184 PHE A C 1
ATOM 1468 O O . PHE A 1 184 ? 24.476 0.058 -11.998 1.00 63.53 184 PHE A O 1
ATOM 1475 N N . ARG A 1 185 ? 23.964 2.157 -11.430 1.00 53.97 185 ARG A N 1
ATOM 1476 C CA . ARG A 1 185 ? 25.303 2.471 -10.899 1.00 53.97 185 ARG A CA 1
ATOM 1477 C C . ARG A 1 185 ? 25.621 1.776 -9.569 1.00 53.97 185 ARG A C 1
ATOM 1479 O O . ARG A 1 185 ? 26.762 1.795 -9.116 1.00 53.97 185 ARG A O 1
ATOM 1486 N N . ARG A 1 186 ? 24.622 1.173 -8.918 1.00 52.03 186 ARG A N 1
ATOM 1487 C CA . ARG A 1 186 ? 24.758 0.355 -7.700 1.00 52.03 186 ARG A CA 1
ATOM 1488 C C . ARG A 1 186 ? 24.209 -1.043 -7.969 1.00 52.03 186 ARG A C 1
ATOM 1490 O O . ARG A 1 186 ? 23.250 -1.146 -8.727 1.00 52.03 186 ARG A O 1
ATOM 1497 N N . PRO A 1 187 ? 24.733 -2.107 -7.336 1.00 50.38 187 PRO A N 1
ATOM 1498 C CA . PRO A 1 187 ? 24.140 -3.430 -7.465 1.00 50.38 187 PRO A CA 1
ATOM 1499 C C . PRO A 1 187 ? 22.713 -3.397 -6.904 1.00 50.38 187 PRO A C 1
ATOM 1501 O O . PRO A 1 187 ? 22.504 -3.386 -5.692 1.00 50.38 187 PRO A O 1
ATOM 1504 N N . SER A 1 188 ? 21.720 -3.344 -7.792 1.00 58.66 188 SER A N 1
ATOM 1505 C CA . SER A 1 188 ? 20.322 -3.603 -7.461 1.00 58.66 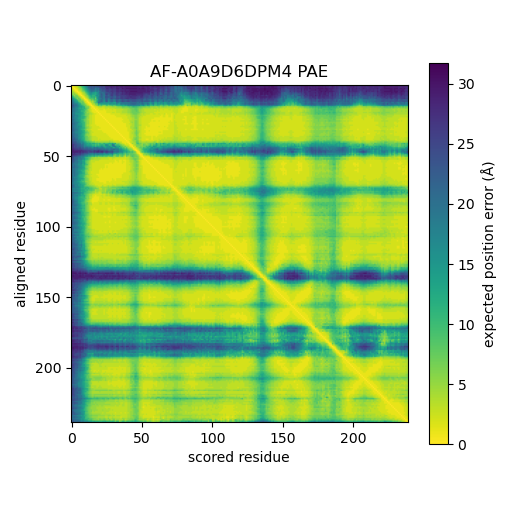188 SER A CA 1
ATOM 1506 C C . SER A 1 188 ? 20.241 -4.979 -6.812 1.00 58.66 188 SER A C 1
ATOM 1508 O O . SER A 1 188 ? 20.793 -5.947 -7.348 1.00 58.66 188 SER A O 1
ATOM 1510 N N . LYS A 1 189 ? 19.561 -5.092 -5.671 1.00 65.19 189 LYS A N 1
ATOM 1511 C CA . LYS A 1 189 ? 19.348 -6.398 -5.049 1.00 65.19 189 LYS A CA 1
ATOM 1512 C C . LYS A 1 189 ? 18.490 -7.235 -6.000 1.00 65.19 189 LYS A C 1
ATOM 1514 O O . LYS A 1 189 ? 17.387 -6.818 -6.343 1.00 65.19 189 LYS A O 1
ATOM 1519 N N . VAL A 1 190 ? 19.009 -8.378 -6.437 1.00 60.59 190 VAL A N 1
ATOM 1520 C CA . VAL A 1 190 ? 18.221 -9.385 -7.154 1.00 60.59 190 VAL A CA 1
ATOM 1521 C C . VAL A 1 190 ? 17.615 -10.311 -6.108 1.00 60.59 190 VAL A C 1
ATOM 1523 O O . VAL A 1 190 ? 18.335 -10.821 -5.248 1.00 60.59 190 VAL A O 1
ATOM 1526 N N . ILE A 1 191 ? 16.298 -10.484 -6.144 1.00 68.38 191 ILE A N 1
ATOM 1527 C CA . ILE A 1 191 ? 15.566 -11.422 -5.287 1.00 68.38 191 ILE A CA 1
ATOM 1528 C C . ILE A 1 191 ? 14.731 -12.288 -6.222 1.00 68.38 191 ILE A C 1
ATOM 1530 O O . ILE A 1 191 ? 13.874 -11.756 -6.914 1.00 68.38 191 ILE A O 1
ATOM 1534 N N . ASP A 1 192 ? 15.014 -13.589 -6.285 1.00 68.25 192 ASP A N 1
ATOM 1535 C CA . ASP A 1 192 ? 14.260 -14.556 -7.100 1.00 68.25 192 ASP A CA 1
ATOM 1536 C C . ASP A 1 192 ? 14.102 -14.147 -8.580 1.00 68.25 192 ASP A C 1
ATOM 1538 O O . ASP A 1 192 ? 13.025 -14.238 -9.157 1.00 68.25 192 ASP A O 1
ATOM 1542 N N . GLY A 1 193 ? 15.175 -13.634 -9.197 1.00 74.81 193 GLY A N 1
ATOM 1543 C CA . GLY A 1 193 ? 15.158 -13.158 -10.591 1.00 74.81 193 GLY A CA 1
ATOM 1544 C C . GLY A 1 193 ? 14.529 -11.772 -10.793 1.00 74.81 193 GLY A C 1
ATOM 1545 O O . GLY A 1 193 ? 14.572 -11.231 -11.896 1.00 74.81 193 GLY A O 1
ATOM 1546 N N . LEU A 1 194 ? 14.007 -11.152 -9.731 1.00 84.06 194 LEU A N 1
ATOM 1547 C CA . LEU A 1 194 ? 13.457 -9.803 -9.757 1.00 84.06 194 LEU A CA 1
ATOM 1548 C C . LEU A 1 194 ? 14.534 -8.767 -9.430 1.00 84.06 194 LEU A C 1
ATOM 1550 O O . LEU A 1 194 ? 15.150 -8.794 -8.360 1.00 84.06 194 LEU A O 1
ATOM 1554 N N . MET A 1 195 ? 14.730 -7.811 -10.331 1.00 86.38 195 MET A N 1
ATOM 1555 C CA . MET A 1 195 ? 15.650 -6.698 -10.135 1.00 86.38 195 MET A CA 1
ATOM 1556 C C . MET A 1 195 ? 14.926 -5.523 -9.480 1.00 86.38 195 MET A C 1
ATOM 1558 O O . MET A 1 195 ? 14.039 -4.935 -10.091 1.00 86.38 195 MET A O 1
ATOM 1562 N N . ILE A 1 196 ? 15.285 -5.166 -8.243 1.00 89.00 196 ILE A N 1
ATOM 1563 C CA . ILE A 1 196 ? 14.633 -4.057 -7.528 1.00 89.00 196 ILE A CA 1
ATOM 1564 C C . ILE A 1 196 ? 15.073 -2.709 -8.110 1.00 89.00 196 ILE A C 1
ATOM 1566 O O . ILE A 1 196 ? 16.250 -2.350 -8.043 1.00 89.00 196 ILE A O 1
ATOM 1570 N N . ILE A 1 197 ? 14.111 -1.956 -8.648 1.00 89.38 197 ILE A N 1
ATOM 1571 C CA . ILE A 1 197 ? 14.316 -0.649 -9.293 1.00 89.38 197 ILE A CA 1
ATOM 1572 C C . ILE A 1 197 ? 13.819 0.528 -8.452 1.00 89.38 197 ILE A C 1
ATOM 1574 O O . ILE A 1 197 ? 14.209 1.667 -8.702 1.00 89.38 197 ILE A O 1
ATOM 1578 N N . LEU A 1 198 ? 12.989 0.259 -7.442 1.00 91.06 198 LEU A N 1
ATOM 1579 C CA . LEU A 1 198 ? 12.605 1.213 -6.407 1.00 91.06 198 LEU A CA 1
ATOM 1580 C C . LEU A 1 198 ? 12.494 0.483 -5.070 1.00 91.06 198 LEU A C 1
ATOM 1582 O O . LEU A 1 198 ? 11.860 -0.566 -4.979 1.00 91.06 198 LEU A O 1
ATOM 1586 N N . SER A 1 199 ? 13.066 1.066 -4.025 1.00 93.25 199 SER A N 1
ATOM 1587 C CA . SER A 1 199 ? 12.839 0.673 -2.639 1.00 93.25 199 SER A CA 1
ATOM 1588 C C . SER A 1 199 ? 12.681 1.928 -1.803 1.00 93.25 199 SER A C 1
ATOM 1590 O O . SER A 1 199 ? 13.614 2.724 -1.697 1.00 93.25 199 SER A O 1
ATOM 1592 N N . ARG A 1 200 ? 11.513 2.101 -1.192 1.00 93.00 200 ARG A N 1
ATOM 1593 C CA . ARG A 1 200 ? 11.243 3.211 -0.280 1.00 93.00 200 ARG A CA 1
ATOM 1594 C C . ARG A 1 200 ? 10.714 2.681 1.042 1.00 93.00 200 ARG A C 1
ATOM 1596 O O . ARG A 1 200 ? 9.940 1.728 1.053 1.00 93.00 200 ARG A O 1
ATOM 1603 N N . GLU A 1 201 ? 11.146 3.279 2.141 1.00 94.56 201 GLU A N 1
ATOM 1604 C CA . GLU A 1 201 ? 10.771 2.876 3.492 1.00 94.56 201 GLU A CA 1
ATOM 1605 C C . GLU A 1 201 ? 10.429 4.093 4.348 1.00 94.56 201 GLU A C 1
ATOM 1607 O O . GLU A 1 201 ? 11.197 5.060 4.417 1.00 94.56 201 GLU A O 1
ATOM 1612 N N . TRP A 1 202 ? 9.283 4.012 5.023 1.00 94.88 202 TRP A N 1
ATOM 1613 C CA . TRP A 1 202 ? 8.805 5.016 5.965 1.00 94.88 202 TRP A CA 1
ATOM 1614 C C . TRP A 1 202 ? 8.348 4.366 7.247 1.00 94.88 202 TRP A C 1
ATOM 1616 O O . TRP A 1 202 ? 7.804 3.267 7.250 1.00 94.88 202 TRP A O 1
ATOM 1626 N N . LEU A 1 203 ? 8.505 5.117 8.324 1.00 94.56 203 LEU A N 1
ATOM 1627 C CA . LEU A 1 203 ? 7.939 4.805 9.618 1.00 94.56 203 LEU A CA 1
ATOM 1628 C C . LEU A 1 203 ? 6.708 5.679 9.843 1.00 94.56 203 LEU A C 1
ATOM 1630 O O . LEU A 1 203 ? 6.763 6.896 9.634 1.00 94.56 203 LEU A O 1
ATOM 1634 N N . LEU A 1 204 ? 5.621 5.058 10.289 1.00 94.94 204 LEU A N 1
ATOM 1635 C CA . LEU A 1 204 ? 4.386 5.699 10.716 1.00 94.94 204 LEU A CA 1
ATOM 1636 C C . LEU A 1 204 ? 4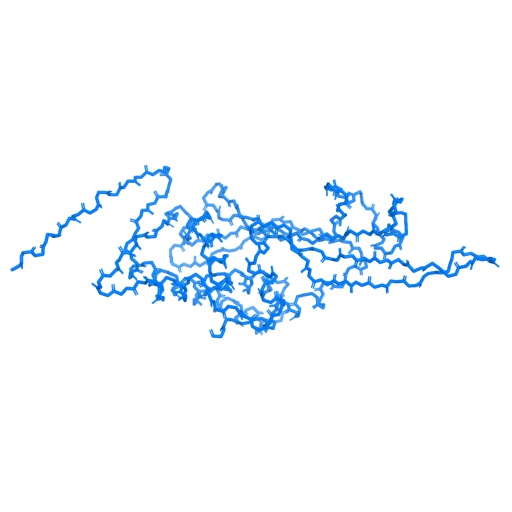.113 5.362 12.182 1.00 94.94 204 LEU A C 1
ATOM 1638 O O . LEU A 1 204 ? 4.338 4.237 12.620 1.00 94.94 204 LEU A O 1
ATOM 1642 N N . ARG A 1 205 ? 3.609 6.323 12.948 1.00 92.56 205 ARG A N 1
ATOM 1643 C CA . ARG A 1 205 ? 3.007 6.066 14.264 1.00 92.56 205 ARG A CA 1
ATOM 1644 C C . ARG A 1 205 ? 1.962 7.124 14.555 1.00 92.56 205 ARG A C 1
ATOM 1646 O O . ARG A 1 205 ? 2.085 8.242 14.057 1.00 92.56 205 ARG A O 1
ATOM 1653 N N . VAL A 1 206 ? 0.973 6.803 15.378 1.00 91.88 206 VAL A N 1
ATOM 1654 C CA . VAL A 1 206 ? 0.075 7.819 15.938 1.00 91.88 206 VAL A CA 1
ATOM 1655 C C . VAL A 1 206 ? 0.525 8.130 17.356 1.00 91.88 206 VAL A C 1
ATOM 1657 O O . VAL A 1 206 ? 0.616 7.229 18.188 1.00 91.88 206 VAL A O 1
ATOM 1660 N N . LYS A 1 207 ? 0.813 9.400 17.630 1.00 89.06 207 LYS A N 1
ATOM 1661 C CA . LYS A 1 207 ? 1.202 9.882 18.953 1.00 89.06 207 LYS A CA 1
ATOM 1662 C C . LYS A 1 207 ? 0.356 11.100 19.302 1.00 89.06 207 LYS A C 1
ATOM 1664 O O . LYS A 1 207 ? 0.247 12.016 18.497 1.00 89.06 207 LYS A O 1
ATOM 1669 N N . ASP A 1 208 ? -0.274 11.081 20.475 1.00 88.12 208 ASP A N 1
ATOM 1670 C CA . ASP A 1 208 ? -1.127 12.175 20.966 1.00 88.12 208 ASP A CA 1
ATOM 1671 C C . ASP A 1 208 ? -2.244 12.578 19.973 1.00 88.12 208 ASP A C 1
ATOM 1673 O O . ASP A 1 208 ? -2.625 13.738 19.862 1.00 88.12 208 ASP A O 1
ATOM 1677 N N . GLY A 1 209 ? -2.768 11.598 19.223 1.00 84.25 209 GLY A N 1
ATOM 1678 C CA . GLY A 1 209 ? -3.798 11.801 18.195 1.00 84.25 209 GLY A CA 1
ATOM 1679 C C . GLY A 1 209 ? -3.275 12.313 16.848 1.00 84.25 209 GLY A C 1
ATOM 1680 O O . GLY A 1 209 ? -4.035 12.382 15.882 1.00 84.25 209 GLY A O 1
ATOM 1681 N N . GLU A 1 210 ? -1.982 12.614 16.739 1.00 88.12 210 GLU A N 1
ATOM 1682 C CA . GLU A 1 210 ? -1.357 13.058 15.501 1.00 88.12 210 GLU A CA 1
ATOM 1683 C C . GLU A 1 210 ? -0.598 11.923 14.817 1.00 88.12 210 GLU A C 1
ATOM 1685 O O . GLU A 1 210 ? 0.127 11.145 15.439 1.00 88.12 210 GLU A O 1
ATOM 1690 N N . LEU A 1 211 ? -0.738 11.838 13.494 1.00 91.69 211 LEU A N 1
ATOM 1691 C CA . LEU A 1 211 ? 0.094 10.949 12.698 1.00 91.69 211 LEU A CA 1
ATOM 1692 C C . LEU A 1 211 ? 1.503 11.548 12.599 1.00 91.69 211 LEU A C 1
ATOM 1694 O O . LEU A 1 211 ? 1.685 12.691 12.179 1.00 91.69 211 LEU A O 1
ATOM 1698 N N . GLU A 1 212 ? 2.519 10.765 12.911 1.00 92.19 212 GLU A N 1
ATOM 1699 C CA . GLU A 1 212 ? 3.914 11.085 12.642 1.00 92.19 212 GLU A CA 1
ATOM 1700 C C . GLU A 1 212 ? 4.429 10.202 11.506 1.00 92.19 212 GLU A C 1
ATOM 1702 O O . GLU A 1 212 ? 4.091 9.023 11.407 1.00 92.19 212 GLU A O 1
ATOM 1707 N N . THR A 1 213 ? 5.260 10.780 10.639 1.00 92.12 213 THR A N 1
ATOM 1708 C CA . THR A 1 213 ? 5.837 10.082 9.485 1.00 92.12 213 THR A CA 1
ATOM 1709 C C . THR A 1 213 ? 7.313 10.410 9.368 1.00 92.12 213 THR A C 1
ATOM 1711 O O . THR A 1 213 ? 7.679 11.588 9.404 1.00 92.12 213 THR A O 1
ATOM 1714 N N . LYS A 1 214 ? 8.153 9.401 9.152 1.00 91.88 214 LYS A N 1
ATOM 1715 C CA . LYS A 1 214 ? 9.592 9.573 8.937 1.00 91.88 214 LYS A CA 1
ATOM 1716 C C . LYS A 1 214 ? 10.041 8.752 7.738 1.00 91.88 214 LYS A C 1
ATOM 1718 O O . LYS A 1 214 ? 9.875 7.539 7.729 1.00 91.88 214 LYS A O 1
ATOM 1723 N N . GLU A 1 215 ? 10.640 9.405 6.748 1.00 92.12 215 GLU A N 1
ATOM 1724 C CA . GLU A 1 215 ? 11.336 8.703 5.668 1.00 92.12 215 GLU A CA 1
ATOM 1725 C C . GLU A 1 215 ? 12.642 8.112 6.209 1.00 92.12 215 GLU A C 1
ATOM 1727 O O . GLU A 1 215 ? 13.428 8.807 6.858 1.00 92.12 215 GLU A O 1
ATOM 1732 N N . VAL A 1 216 ? 12.849 6.818 5.975 1.00 93.19 216 VAL A N 1
ATOM 1733 C CA . VAL A 1 216 ? 14.060 6.100 6.391 1.00 93.19 216 VAL A CA 1
ATOM 1734 C C . VAL A 1 216 ? 15.040 6.047 5.236 1.00 93.19 216 VAL A C 1
ATOM 1736 O O . VAL A 1 216 ? 16.212 6.392 5.386 1.00 93.19 216 VAL A O 1
ATOM 1739 N N . LYS A 1 217 ? 14.559 5.587 4.079 1.00 90.81 217 LYS A N 1
ATOM 1740 C CA . LYS A 1 217 ? 15.402 5.311 2.925 1.00 90.81 217 LYS A CA 1
ATOM 1741 C C . LYS A 1 217 ? 14.587 5.364 1.641 1.00 90.81 217 LYS A C 1
ATOM 1743 O O . LYS A 1 217 ? 13.507 4.789 1.578 1.00 90.81 217 LYS A O 1
ATOM 1748 N N . THR A 1 218 ? 15.170 5.962 0.608 1.00 90.50 218 THR A N 1
ATOM 1749 C CA . THR A 1 218 ? 14.689 5.886 -0.772 1.00 90.50 218 THR A CA 1
ATOM 1750 C C . THR A 1 218 ? 15.860 5.526 -1.680 1.00 90.50 218 THR A C 1
ATOM 1752 O O . THR A 1 218 ? 16.869 6.226 -1.727 1.00 90.50 218 THR A O 1
ATOM 1755 N N . GLU A 1 219 ? 15.723 4.429 -2.413 1.00 89.69 219 GLU A N 1
ATOM 1756 C CA . GLU A 1 219 ? 16.653 3.977 -3.444 1.00 89.69 219 GLU A CA 1
ATOM 1757 C C . GLU A 1 219 ? 15.881 3.779 -4.740 1.00 89.69 219 GLU A C 1
ATOM 1759 O O . GLU A 1 219 ? 14.833 3.1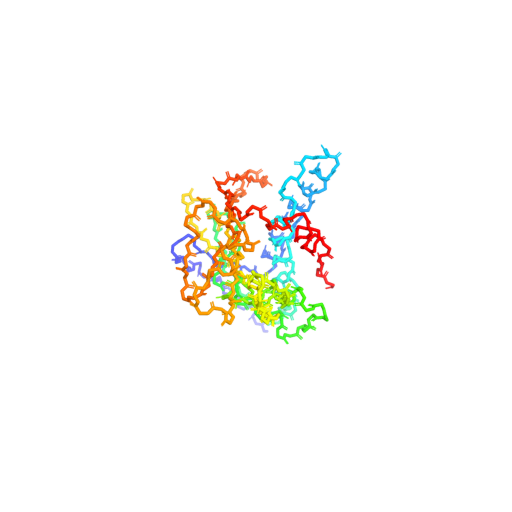38 -4.741 1.00 89.69 219 GLU A O 1
ATOM 1764 N N . LYS A 1 220 ? 16.394 4.319 -5.846 1.00 88.38 220 LYS A N 1
ATOM 1765 C CA . LYS A 1 220 ? 15.791 4.163 -7.169 1.00 88.38 220 LYS A CA 1
ATOM 1766 C C . LYS A 1 220 ? 16.853 3.939 -8.236 1.00 88.38 220 LYS A C 1
ATOM 1768 O O . LYS A 1 220 ? 17.970 4.442 -8.104 1.00 88.38 220 LYS A O 1
ATOM 1773 N N . ALA A 1 221 ? 16.478 3.237 -9.297 1.00 85.50 221 ALA A N 1
ATOM 1774 C CA . ALA A 1 221 ? 17.218 3.239 -10.548 1.00 85.50 221 ALA A CA 1
ATOM 1775 C C . ALA A 1 221 ? 17.188 4.635 -11.192 1.00 85.50 221 ALA A C 1
ATOM 1777 O O . ALA A 1 221 ? 16.226 5.390 -11.011 1.00 85.50 221 ALA A O 1
ATOM 1778 N N . GLU A 1 222 ? 18.234 4.990 -11.938 1.00 80.38 222 GLU A N 1
ATOM 1779 C CA . GLU A 1 222 ? 18.411 6.346 -12.471 1.00 80.38 222 GLU A CA 1
ATOM 1780 C C . GLU A 1 222 ? 17.315 6.706 -13.476 1.00 80.38 222 GLU A C 1
ATOM 1782 O O . GLU A 1 222 ? 16.700 7.770 -13.372 1.00 80.38 222 GLU A O 1
ATOM 1787 N N . LEU A 1 223 ? 17.005 5.770 -14.373 1.00 81.12 223 LEU A N 1
ATOM 1788 C CA . LEU A 1 223 ? 16.038 5.964 -15.454 1.00 81.12 223 LEU A CA 1
ATOM 1789 C C . LEU A 1 223 ? 14.600 5.575 -15.073 1.00 81.12 223 LEU A C 1
ATOM 1791 O O . LEU A 1 223 ? 13.700 5.630 -15.911 1.00 81.12 223 LEU A O 1
ATOM 1795 N N . PHE A 1 224 ? 14.340 5.217 -13.809 1.00 83.25 224 PHE A N 1
ATOM 1796 C CA . PHE A 1 224 ? 12.973 4.970 -13.354 1.00 83.25 224 PHE A CA 1
ATOM 1797 C C . PHE A 1 224 ? 12.187 6.283 -13.225 1.00 83.25 224 PHE A C 1
ATOM 1799 O O . PHE A 1 224 ? 12.545 7.176 -12.444 1.00 83.25 224 PHE A O 1
ATOM 1806 N N . ASN A 1 225 ? 11.076 6.382 -13.964 1.00 85.25 225 ASN A N 1
ATOM 1807 C CA . ASN A 1 225 ? 10.174 7.530 -13.923 1.00 85.25 225 ASN A CA 1
ATOM 1808 C C . ASN A 1 225 ? 9.288 7.488 -12.666 1.00 85.25 225 ASN A C 1
ATOM 1810 O O . ASN A 1 225 ? 8.128 7.072 -12.698 1.00 85.25 225 ASN A O 1
ATOM 1814 N N . LEU A 1 226 ? 9.869 7.934 -11.551 1.00 84.25 226 LEU A N 1
ATOM 1815 C CA . LEU A 1 226 ? 9.194 7.989 -10.259 1.00 84.25 226 LEU A CA 1
ATOM 1816 C C . LEU A 1 226 ? 7.953 8.891 -10.296 1.00 84.25 226 LEU A C 1
ATOM 1818 O O . LEU A 1 226 ? 6.934 8.517 -9.735 1.00 84.25 226 LEU A O 1
ATOM 1822 N N . GLU A 1 227 ? 7.996 10.029 -10.987 1.00 86.75 227 GLU A N 1
ATOM 1823 C CA . GLU A 1 227 ? 6.875 10.980 -11.029 1.00 86.75 227 GLU A CA 1
ATOM 1824 C C . GLU A 1 227 ? 5.629 10.371 -11.680 1.00 86.75 227 GLU A C 1
ATOM 1826 O O . GLU A 1 227 ? 4.529 10.470 -11.134 1.00 86.75 227 GLU A O 1
ATOM 1831 N N . LYS A 1 228 ? 5.800 9.667 -12.808 1.00 87.94 228 LYS A N 1
ATOM 1832 C CA . LYS A 1 228 ? 4.710 8.935 -13.469 1.00 87.94 228 LYS A CA 1
ATOM 1833 C C . LYS A 1 228 ? 4.112 7.882 -12.536 1.00 87.94 228 LYS A C 1
ATOM 1835 O O . LYS A 1 228 ? 2.891 7.766 -12.447 1.00 87.94 228 LYS A O 1
ATOM 1840 N N . PHE A 1 229 ? 4.959 7.140 -11.823 1.00 87.69 229 PHE A N 1
ATOM 1841 C CA . PHE A 1 229 ? 4.510 6.135 -10.861 1.00 87.69 229 PHE A CA 1
ATOM 1842 C C . PHE A 1 229 ? 3.742 6.760 -9.686 1.00 87.69 229 PHE A C 1
ATOM 1844 O O . PHE A 1 229 ? 2.654 6.303 -9.344 1.00 87.69 229 PHE A O 1
ATOM 1851 N N . GLN A 1 230 ? 4.254 7.850 -9.111 1.00 89.25 230 GLN A N 1
ATOM 1852 C CA . GLN A 1 230 ? 3.586 8.579 -8.032 1.00 89.25 230 GLN A CA 1
ATOM 1853 C C . GLN A 1 230 ? 2.241 9.151 -8.484 1.00 89.25 230 GLN A C 1
ATOM 1855 O O . GLN A 1 230 ? 1.264 9.085 -7.742 1.00 89.25 230 GLN A O 1
ATOM 1860 N N . SER A 1 231 ? 2.169 9.684 -9.705 1.00 88.81 231 SER A N 1
ATOM 1861 C CA . SER A 1 231 ? 0.921 10.180 -10.286 1.00 88.81 231 SER A CA 1
ATOM 1862 C C . SER A 1 231 ? -0.115 9.066 -10.434 1.00 88.81 231 SER A C 1
ATOM 1864 O O . SER A 1 231 ? -1.262 9.272 -10.047 1.00 88.81 231 SER A O 1
ATOM 1866 N N . MET A 1 232 ? 0.295 7.891 -10.922 1.00 90.81 232 MET A N 1
ATOM 1867 C CA . MET A 1 232 ? -0.567 6.712 -11.034 1.00 90.81 232 MET A CA 1
ATOM 1868 C C . MET A 1 232 ? -1.093 6.259 -9.665 1.00 90.81 232 MET A C 1
ATOM 1870 O O . MET A 1 232 ? -2.275 5.960 -9.537 1.00 90.81 232 MET A O 1
ATOM 1874 N N . LEU A 1 233 ? -0.249 6.232 -8.628 1.00 90.88 233 LEU A N 1
ATOM 1875 C CA . LEU A 1 233 ? -0.700 5.875 -7.281 1.00 90.88 233 LEU A CA 1
ATOM 1876 C C . LEU A 1 233 ? -1.639 6.925 -6.685 1.00 90.88 233 LEU A C 1
ATOM 1878 O O . LEU A 1 233 ? -2.622 6.560 -6.051 1.00 90.88 233 LEU A O 1
ATOM 1882 N N . ASN A 1 234 ? -1.367 8.215 -6.890 1.00 89.12 234 ASN A N 1
ATOM 1883 C CA . ASN A 1 234 ? -2.179 9.312 -6.357 1.00 89.12 234 ASN A CA 1
ATOM 1884 C C . ASN A 1 234 ? -3.564 9.433 -7.008 1.00 89.12 234 ASN A C 1
ATOM 1886 O O . ASN A 1 234 ? -4.454 10.034 -6.410 1.00 89.12 234 ASN A O 1
ATOM 1890 N N . SER A 1 235 ? -3.770 8.877 -8.206 1.00 90.00 235 SER A N 1
ATOM 1891 C CA . SER A 1 235 ? -5.093 8.854 -8.843 1.00 90.00 235 SER A CA 1
ATOM 1892 C C . SER A 1 235 ? -6.027 7.768 -8.302 1.00 90.00 235 SER A C 1
ATOM 1894 O O . SER A 1 235 ? -7.213 7.785 -8.621 1.00 90.00 235 SER A O 1
ATOM 1896 N N . LEU A 1 236 ? -5.519 6.825 -7.503 1.00 92.62 236 LEU A N 1
ATOM 1897 C CA . LEU A 1 236 ? -6.309 5.709 -6.982 1.00 92.62 236 LEU A CA 1
ATOM 1898 C C . LEU A 1 236 ? -7.214 6.146 -5.824 1.00 92.62 236 LEU A C 1
ATOM 1900 O O . LEU A 1 236 ? -6.796 6.912 -4.951 1.00 92.62 236 LEU A O 1
ATOM 1904 N N . GLN A 1 237 ? -8.439 5.612 -5.801 1.00 91.06 237 GLN A N 1
ATOM 1905 C CA . GLN A 1 237 ? -9.453 5.875 -4.776 1.00 91.06 237 GLN A CA 1
ATOM 1906 C C . GLN A 1 237 ? -10.302 4.623 -4.522 1.00 91.06 237 GLN A C 1
ATOM 1908 O O . GLN A 1 237 ? -10.603 3.874 -5.455 1.00 91.06 237 GLN A O 1
ATOM 1913 N N . ILE A 1 238 ? -10.711 4.407 -3.269 1.00 91.69 238 ILE A N 1
ATOM 1914 C CA . ILE A 1 238 ? -11.750 3.432 -2.929 1.00 91.69 238 ILE A CA 1
ATOM 1915 C C . ILE A 1 238 ? -13.116 4.048 -3.258 1.00 91.69 238 ILE A C 1
ATOM 1917 O O . ILE A 1 238 ? -13.437 5.136 -2.785 1.00 91.69 238 ILE A O 1
ATOM 1921 N N . ALA A 1 239 ? -13.884 3.362 -4.109 1.00 74.81 239 ALA A N 1
ATOM 1922 C CA . ALA A 1 239 ? -15.256 3.731 -4.473 1.00 74.81 239 ALA A CA 1
ATOM 1923 C C . ALA A 1 239 ? -16.274 3.310 -3.410 1.00 74.81 239 ALA A C 1
ATOM 1925 O O . ALA A 1 239 ? -15.955 2.390 -2.621 1.00 74.81 239 ALA A O 1
#

Sequence (239 aa):
MTVVNQELALTKHGNTIFIDYADCLQKLQLLINSIRAKIAIGNSKLLTKNSDFLNVVAIALEAQHKLISHLNDELISCPTAWDETTCFPSHPTLIADLQKYAEIFKPRDATLMTVLRSFAHWEHLVQETSIRCCGSMSKLTTVRMDIKLNHILKTEDGWLSFRQLIGVESNDISHQELRDYFDFRRPSKVIDGLMIILSREWLLRVKDGELETKEVKTEKAELFNLEKFQSMLNSLQIA

Solvent-accessible surface area (backbone atoms only — not comparable to full-atom values): 13455 Å² total; per-residue (Å²): 136,82,84,78,82,71,80,77,75,71,66,67,64,81,63,31,38,61,39,53,49,69,61,46,45,53,54,46,51,54,50,42,50,51,47,52,50,50,40,53,58,30,61,75,64,81,64,53,94,57,43,34,63,50,40,54,54,37,44,51,52,51,39,32,45,55,38,53,63,68,74,36,58,100,88,39,80,64,65,43,53,29,24,69,61,28,66,42,67,26,65,72,55,48,42,51,34,27,45,48,33,49,68,74,68,52,63,86,50,63,64,57,46,29,59,46,44,6,50,77,42,81,25,76,70,50,76,49,75,50,79,46,70,73,62,102,86,47,73,77,44,77,44,48,35,43,33,29,34,31,37,47,77,46,81,53,98,56,22,34,35,44,32,46,37,31,28,37,34,57,78,55,86,79,44,57,69,58,39,71,63,28,53,58,90,56,89,54,61,69,56,96,77,26,39,44,42,33,41,37,33,34,37,34,30,55,55,99,90,38,77,44,80,43,83,74,47,79,50,67,31,71,64,54,65,58,67,64,52,40,51,60,47,57,70,61,77,82,129

Secondary structure (DSSP, 8-state):
------------BTTEEEE-HHHHHHHHHHHHHHHHHHHHHHHHTT--TTHHHHHHHHHHHHHHHHHHHHH--SS----EEEETTTTEE-HHHHHHHHHHHHHHH--S-HHHHHHHHTTTS-EEEEEEEEEE--STTPPPEEEEEEEEEEEEEEEETTEEEEEEEEEEEES-TT-HHHHHHHT-SS-PPEETTEEEEEEEEEEEEEETTEEEEEEEEEEE-TT--HHHHHHHHHT----

pLDDT: mean 84.23, std 16.08, range [32.28, 98.38]

Radius of gyration: 20.86 Å; Cα contacts (8 Å, |Δi|>4): 377; chains: 1; bounding box: 61×38×66 Å

Foldseek 3Di:
DDPPPDPPPFPDDDQKTWAKLVVVLVLLVLLLVQLVVVLVVCVVVVHDPPSLVSLLVSLLSVLLSVQSVVQDDPVDIDTFIARPLQSGGDLVRSLVSLVVSCVPVVDPDPQSSLSSNQAPHKGFRDKDWDWDDDDDDGDTDIKIKTKIWHWYWDQDPSWTKIKIWIWIAIPPPVCPVVCVQLVCPDQQDQDPRTGTAWIWIKTWGQDPSHIDIDTDDIDHGPPDPVVVVSVVSVPDDDD